Protein AF-A0A9D8TKC1-F1 (afdb_monomer_lite)

Foldseek 3Di:
DVLPLPADVVQDDPPPDDGQCLVSQLDCVRPSSVVVLLCVLLVVCVVCQVPQPDEDEQDPQALAALSSSVSSLVSQVVNCVVPVGAHAYEYDHFPVSLVVQCVDPSNVVNHQEYEAALWFQAPVRDIDTDHHPDRGGSVVSCVVVVGHAHDLQRLLVVLLVCCVVCVRHAYHYDYGPPQVSQVSNLLSPHDDHPFAPQADPVLVVQSNVWHWDDDDQWRKIDDLQWWIKTADDQDDQDQLLPGDFDKWWKWWAARHHRHTDDDTDIDTRPDGDDDNDNTIITTGD

Structure (mmCIF, N/CA/C/O backbone):
data_AF-A0A9D8TKC1-F1
#
_entry.id   AF-A0A9D8TKC1-F1
#
loop_
_atom_site.group_PDB
_atom_site.id
_atom_site.type_symbol
_atom_site.label_atom_id
_atom_site.label_alt_id
_atom_site.label_comp_id
_atom_site.label_asym_id
_atom_site.label_entity_id
_atom_site.label_seq_id
_atom_site.pdbx_PDB_ins_code
_atom_site.Cartn_x
_atom_site.Cartn_y
_atom_site.Cartn_z
_atom_site.occupancy
_atom_site.B_iso_or_equiv
_atom_site.auth_seq_id
_atom_site.auth_comp_id
_atom_site.auth_asym_id
_atom_site.auth_atom_id
_atom_site.pdbx_PDB_model_num
ATOM 1 N N . ASN A 1 1 ? 32.780 -6.829 -23.995 1.00 64.44 1 ASN A N 1
ATOM 2 C CA . ASN A 1 1 ? 31.392 -7.330 -23.896 1.00 64.44 1 ASN A CA 1
ATOM 3 C C . ASN A 1 1 ? 31.189 -8.663 -24.631 1.00 64.44 1 ASN A C 1
ATOM 5 O O . ASN A 1 1 ? 31.300 -8.664 -25.847 1.00 64.44 1 ASN A O 1
ATOM 9 N N . VAL A 1 2 ? 30.899 -9.785 -23.952 1.00 75.31 2 VAL A N 1
ATOM 10 C CA . VAL A 1 2 ? 30.570 -11.074 -24.629 1.00 75.31 2 VAL A CA 1
ATOM 11 C C . VAL A 1 2 ? 29.102 -11.187 -25.056 1.00 75.31 2 VAL A C 1
ATOM 13 O O . VAL A 1 2 ? 28.764 -12.051 -25.853 1.00 75.31 2 VAL A O 1
ATOM 16 N N . ASN A 1 3 ? 28.246 -10.301 -24.546 1.00 80.31 3 ASN A N 1
ATOM 17 C CA . ASN A 1 3 ? 26.803 -10.299 -24.792 1.00 80.31 3 ASN A CA 1
ATOM 18 C C . ASN A 1 3 ? 26.385 -9.194 -25.781 1.00 80.31 3 ASN A C 1
ATOM 20 O O . ASN A 1 3 ? 25.198 -8.905 -25.902 1.00 80.31 3 ASN A O 1
ATOM 24 N N . GLU A 1 4 ? 27.356 -8.530 -26.426 1.00 84.19 4 GLU A N 1
ATOM 25 C CA . GLU A 1 4 ? 27.146 -7.452 -27.407 1.00 84.19 4 GLU A CA 1
ATOM 26 C C . GLU A 1 4 ? 26.140 -6.379 -26.949 1.00 84.19 4 GLU A C 1
ATOM 28 O O . GLU A 1 4 ? 25.363 -5.839 -27.733 1.00 84.19 4 GLU A O 1
ATOM 33 N N . THR A 1 5 ? 26.137 -6.040 -25.655 1.00 87.56 5 THR A N 1
ATOM 34 C CA . THR A 1 5 ? 25.074 -5.195 -25.083 1.00 87.56 5 THR A CA 1
ATOM 35 C C . THR A 1 5 ? 25.165 -3.721 -25.469 1.00 87.56 5 THR A C 1
ATOM 37 O O . THR A 1 5 ? 24.340 -2.936 -25.008 1.00 87.56 5 THR A O 1
ATOM 40 N N . GLY A 1 6 ? 26.191 -3.311 -26.220 1.00 87.00 6 GLY A N 1
ATOM 41 C CA . GLY A 1 6 ? 26.415 -1.917 -26.612 1.00 87.00 6 GLY A CA 1
ATOM 42 C C . GLY A 1 6 ? 26.690 -0.963 -25.444 1.00 87.00 6 GLY A C 1
ATOM 43 O O . GLY A 1 6 ? 26.640 0.250 -25.632 1.00 87.00 6 GLY A O 1
ATOM 44 N N . PHE A 1 7 ? 26.958 -1.480 -24.238 1.00 88.31 7 PHE A N 1
ATOM 45 C CA . PHE A 1 7 ? 27.368 -0.636 -23.120 1.00 88.31 7 PHE A CA 1
ATOM 46 C C . PHE A 1 7 ? 28.776 -0.086 -23.377 1.00 88.31 7 PHE A C 1
ATOM 48 O O . PHE A 1 7 ? 29.645 -0.845 -23.813 1.00 88.31 7 PHE A O 1
ATOM 55 N N . PRO A 1 8 ? 29.024 1.206 -23.107 1.00 84.12 8 PRO A N 1
ATOM 56 C CA . PRO A 1 8 ? 30.347 1.788 -23.276 1.00 84.12 8 PRO A CA 1
ATOM 57 C C . PRO A 1 8 ? 31.392 1.088 -22.394 1.00 84.12 8 PRO A C 1
ATOM 59 O O . PRO A 1 8 ? 31.220 0.950 -21.181 1.00 84.12 8 PRO A O 1
ATOM 62 N N . GLU A 1 9 ? 32.488 0.666 -23.027 1.00 82.50 9 GLU A N 1
ATOM 63 C CA . GLU A 1 9 ? 33.648 0.024 -22.404 1.00 82.50 9 GLU A CA 1
ATOM 64 C C . GLU A 1 9 ? 34.919 0.806 -22.812 1.00 82.50 9 GLU A C 1
ATOM 66 O O . GLU A 1 9 ? 35.275 0.802 -23.992 1.00 82.50 9 GLU A O 1
ATOM 71 N N . PRO A 1 10 ? 35.612 1.496 -21.881 1.00 81.19 10 PRO A N 1
ATOM 72 C CA . PRO A 1 10 ? 35.348 1.551 -20.444 1.00 81.19 10 PRO A CA 1
ATOM 73 C C . PRO A 1 10 ? 34.097 2.372 -20.112 1.00 81.19 10 PRO A C 1
ATOM 75 O O . PRO A 1 10 ? 33.707 3.276 -20.850 1.00 81.19 10 PRO A O 1
ATOM 78 N N . THR A 1 11 ? 33.497 2.079 -18.961 1.00 78.38 11 THR A N 1
ATOM 79 C CA . THR A 1 11 ? 32.342 2.817 -18.453 1.00 78.38 11 THR A CA 1
ATOM 80 C C . THR A 1 11 ? 32.648 4.323 -18.399 1.00 78.38 11 THR A C 1
ATOM 82 O O . THR A 1 11 ? 33.664 4.707 -17.808 1.00 78.38 11 THR A O 1
ATOM 85 N N . PRO A 1 12 ? 31.801 5.194 -18.983 1.00 71.56 12 PRO A N 1
ATOM 86 C CA . PRO A 1 12 ? 32.080 6.614 -19.106 1.00 71.56 12 PRO A CA 1
ATOM 87 C C . PRO A 1 12 ? 32.096 7.237 -17.715 1.00 71.56 12 PRO A C 1
ATOM 89 O O . PRO A 1 12 ? 31.090 7.267 -17.002 1.00 71.56 12 PRO A O 1
ATOM 92 N N . TYR A 1 13 ? 33.273 7.710 -17.318 1.00 70.81 13 TYR A N 1
ATOM 93 C CA . TYR A 1 13 ? 33.498 8.287 -16.004 1.00 70.81 13 TYR A CA 1
ATOM 94 C C . TYR A 1 13 ? 33.388 9.807 -16.093 1.00 70.81 13 TYR A C 1
ATOM 96 O O . TYR A 1 13 ? 34.293 10.488 -16.578 1.00 70.81 13 TYR A O 1
ATOM 104 N N . ALA A 1 14 ? 32.270 10.362 -15.628 1.00 66.12 14 ALA A N 1
ATOM 105 C CA . ALA A 1 14 ? 32.088 11.806 -15.593 1.00 66.12 14 ALA A CA 1
ATOM 106 C C . ALA A 1 14 ? 32.858 12.402 -14.401 1.00 66.12 14 ALA A C 1
ATOM 108 O O . ALA A 1 14 ? 32.380 12.386 -13.262 1.00 66.12 14 ALA A O 1
ATOM 109 N N . GLY A 1 15 ? 34.067 12.911 -14.670 1.00 54.34 15 GLY A N 1
ATOM 110 C CA . GLY A 1 15 ? 34.735 13.946 -13.868 1.00 54.34 15 GLY A CA 1
ATOM 111 C C . GLY A 1 15 ? 34.832 13.697 -12.358 1.00 54.34 15 GLY A C 1
ATOM 112 O O . GLY A 1 15 ? 34.722 14.646 -11.590 1.00 54.34 15 GLY A O 1
ATOM 113 N N . ASN A 1 16 ? 35.058 12.443 -11.950 1.00 53.88 16 ASN A N 1
ATOM 114 C CA . ASN A 1 16 ? 35.405 11.959 -10.606 1.00 53.88 16 ASN A CA 1
ATOM 115 C C . ASN A 1 16 ? 34.392 11.250 -9.690 1.00 53.88 16 ASN A C 1
ATOM 117 O O . ASN A 1 16 ? 34.890 10.743 -8.689 1.00 53.88 16 ASN A O 1
ATOM 121 N N . LYS A 1 17 ? 33.076 11.091 -9.941 1.00 58.31 17 LYS A N 1
ATOM 122 C CA . LYS A 1 17 ? 32.223 10.309 -8.985 1.00 58.31 17 LYS A CA 1
ATOM 123 C C . LYS A 1 17 ? 30.982 9.582 -9.526 1.00 58.31 17 LYS A C 1
ATOM 125 O O . LYS A 1 17 ? 30.286 8.959 -8.723 1.00 58.31 17 LYS A O 1
ATOM 130 N N . ARG A 1 18 ? 30.628 9.685 -10.812 1.00 68.00 18 ARG A N 1
ATOM 131 C CA . ARG A 1 18 ? 29.349 9.137 -11.308 1.00 68.00 18 ARG A CA 1
ATOM 132 C C . ARG A 1 18 ? 29.499 8.389 -12.624 1.00 68.00 18 ARG A C 1
ATOM 134 O O . ARG A 1 18 ? 30.238 8.809 -13.511 1.00 68.00 18 ARG A O 1
ATOM 141 N N . VAL A 1 19 ? 28.752 7.295 -12.698 1.00 73.62 19 VAL A N 1
ATOM 142 C CA . VAL A 1 19 ? 28.551 6.445 -13.866 1.00 73.62 19 VAL A CA 1
ATOM 143 C C . VAL A 1 19 ? 27.099 6.644 -14.290 1.00 73.62 19 VAL A C 1
ATOM 145 O O . VAL A 1 19 ? 26.194 6.357 -13.509 1.00 73.62 19 VAL A O 1
ATOM 148 N N . PHE A 1 20 ? 26.879 7.172 -15.492 1.00 76.62 20 PHE A N 1
ATOM 149 C CA . PHE A 1 20 ? 25.542 7.409 -16.036 1.00 76.62 20 PHE A CA 1
ATOM 150 C C . PHE A 1 20 ? 25.227 6.319 -17.053 1.00 76.62 20 PHE A C 1
ATOM 152 O O . PHE A 1 20 ? 25.620 6.403 -18.209 1.00 76.62 20 PHE A O 1
ATOM 159 N N . MET A 1 21 ? 24.579 5.258 -16.578 1.00 86.31 21 MET A N 1
ATOM 160 C CA . MET A 1 21 ? 24.213 4.097 -17.399 1.00 86.31 21 MET A CA 1
ATOM 161 C C . MET A 1 21 ? 22.707 3.847 -17.401 1.00 86.31 21 MET A C 1
ATOM 163 O O . MET A 1 21 ? 22.266 2.893 -18.032 1.00 86.31 21 MET A O 1
ATOM 167 N N . ALA A 1 22 ? 21.924 4.678 -16.702 1.00 87.88 22 ALA A N 1
ATOM 168 C CA . ALA A 1 22 ? 20.493 4.458 -16.541 1.00 87.88 22 ALA A CA 1
ATOM 169 C C . ALA A 1 22 ? 19.769 4.570 -17.889 1.00 87.88 22 ALA A C 1
ATOM 171 O O . ALA A 1 22 ? 19.008 3.678 -18.229 1.00 87.88 22 ALA A O 1
ATOM 172 N N . GLU A 1 23 ? 20.100 5.571 -18.711 1.00 86.38 23 GLU A N 1
ATOM 173 C CA . GLU A 1 23 ? 19.551 5.711 -20.071 1.00 86.38 23 GLU A CA 1
ATOM 174 C C . GLU A 1 23 ? 19.793 4.462 -20.932 1.00 86.38 23 GLU A C 1
ATOM 176 O O . GLU A 1 23 ? 18.861 3.929 -21.525 1.00 86.38 23 GLU A O 1
ATOM 181 N N . HIS A 1 24 ? 21.021 3.931 -20.942 1.00 89.31 24 HIS A N 1
ATOM 182 C CA . HIS A 1 24 ? 21.325 2.694 -21.665 1.00 89.31 24 HIS A CA 1
ATOM 183 C C . HIS A 1 24 ? 20.643 1.467 -21.049 1.00 89.31 24 HIS A C 1
ATOM 185 O O . HIS A 1 24 ? 20.268 0.549 -21.771 1.00 89.31 24 HIS A O 1
ATOM 191 N N . PHE A 1 25 ? 20.518 1.413 -19.723 1.00 90.44 25 PHE A N 1
ATOM 192 C CA . PHE A 1 25 ? 19.886 0.296 -19.027 1.00 90.44 25 PHE A CA 1
ATOM 193 C C . PHE A 1 25 ? 18.375 0.265 -19.271 1.00 90.44 25 PHE A C 1
ATOM 195 O O . PHE A 1 25 ? 17.834 -0.806 -19.519 1.00 90.44 25 PHE A O 1
ATOM 202 N N . TYR A 1 26 ? 17.705 1.417 -19.256 1.00 92.19 26 TYR A N 1
ATOM 203 C CA . TYR A 1 26 ? 16.265 1.528 -19.494 1.00 92.19 26 TYR A CA 1
ATOM 204 C C . TYR A 1 26 ? 15.881 1.469 -20.977 1.00 92.19 26 TYR A C 1
ATOM 206 O O . TYR A 1 26 ? 14.694 1.446 -21.292 1.00 92.19 26 TYR A O 1
ATOM 214 N N . ASP A 1 27 ? 16.848 1.470 -21.893 1.00 92.88 27 ASP A N 1
ATOM 215 C CA . ASP A 1 27 ? 16.598 1.323 -23.324 1.00 92.88 27 ASP A CA 1
ATOM 216 C C . ASP A 1 27 ? 16.183 -0.118 -23.667 1.00 92.88 27 ASP A C 1
ATOM 218 O O . ASP A 1 27 ? 16.997 -1.050 -23.658 1.00 92.88 27 ASP A O 1
ATOM 222 N N . VAL A 1 28 ? 14.898 -0.263 -23.993 1.00 95.38 28 VAL A N 1
ATOM 223 C CA . VAL A 1 28 ? 14.236 -1.511 -24.403 1.00 95.38 28 VAL A CA 1
ATOM 224 C C . VAL A 1 28 ? 14.060 -1.632 -25.921 1.00 95.38 28 VAL A C 1
ATOM 226 O O . VAL A 1 28 ? 13.432 -2.592 -26.377 1.00 95.38 28 VAL A O 1
ATOM 229 N N . ASP A 1 29 ? 14.610 -0.696 -26.696 1.00 95.62 29 ASP A N 1
ATOM 230 C CA . ASP A 1 29 ? 14.631 -0.729 -28.162 1.00 95.62 29 ASP A CA 1
ATOM 231 C C . ASP A 1 29 ? 15.913 -1.394 -28.684 1.00 95.62 29 ASP A C 1
ATOM 233 O O . ASP A 1 29 ? 15.924 -1.980 -29.769 1.00 95.62 29 ASP A O 1
ATOM 237 N N . HIS A 1 30 ? 16.996 -1.378 -27.898 1.00 94.69 30 HIS A N 1
ATOM 238 C CA . HIS A 1 30 ? 18.217 -2.101 -28.250 1.00 94.69 30 HIS A CA 1
ATOM 239 C C . HIS A 1 30 ? 18.006 -3.625 -28.177 1.00 94.69 30 HIS A C 1
ATOM 241 O O . HIS A 1 30 ? 17.804 -4.163 -27.082 1.00 94.69 30 HIS A O 1
ATOM 247 N N . PRO A 1 31 ? 18.151 -4.369 -29.291 1.00 93.12 31 PRO A N 1
ATOM 248 C CA . PRO A 1 31 ? 17.663 -5.746 -29.391 1.00 93.12 31 PRO A CA 1
ATOM 249 C C . PRO A 1 31 ? 18.306 -6.699 -28.376 1.00 93.12 31 PRO A C 1
ATOM 251 O O . PRO A 1 31 ? 17.603 -7.456 -27.710 1.00 93.12 31 PRO A O 1
ATOM 254 N N . GLN A 1 32 ? 19.625 -6.616 -28.177 1.00 94.00 32 GLN A N 1
ATOM 255 C CA . GLN A 1 32 ? 20.328 -7.457 -27.202 1.00 94.00 32 GLN A CA 1
ATOM 256 C C . GLN A 1 32 ? 19.925 -7.136 -25.753 1.00 94.00 32 GLN A C 1
ATOM 258 O O . GLN A 1 32 ? 19.763 -8.049 -24.947 1.00 94.00 32 GLN A O 1
ATOM 263 N N . ARG A 1 33 ? 19.744 -5.854 -25.396 1.00 93.94 33 ARG A N 1
ATOM 264 C CA . ARG A 1 33 ? 19.369 -5.457 -24.027 1.00 93.94 33 ARG A CA 1
ATOM 265 C C . ARG A 1 33 ? 17.922 -5.819 -23.730 1.00 93.94 33 ARG A C 1
ATOM 267 O O . ARG A 1 33 ? 17.647 -6.371 -22.670 1.00 93.94 33 ARG A O 1
ATOM 274 N N . ARG A 1 34 ? 17.027 -5.580 -24.690 1.00 95.94 34 ARG A N 1
ATOM 275 C CA . ARG A 1 34 ? 15.622 -5.984 -24.619 1.00 95.94 34 ARG A CA 1
ATOM 276 C C . ARG A 1 34 ? 15.485 -7.476 -24.325 1.00 95.94 34 ARG A C 1
ATOM 278 O O . ARG A 1 34 ? 14.760 -7.846 -23.406 1.00 95.94 34 ARG A O 1
ATOM 285 N N . GLU A 1 35 ? 16.211 -8.319 -25.060 1.00 96.25 35 GLU A N 1
ATOM 286 C CA . GLU A 1 35 ? 16.155 -9.772 -24.876 1.00 96.25 35 GLU A CA 1
ATOM 287 C C . GLU A 1 35 ? 16.720 -10.205 -23.514 1.00 96.25 35 GLU A C 1
ATOM 289 O O . GLU A 1 35 ? 16.169 -11.092 -22.865 1.00 96.25 35 GLU A O 1
ATOM 294 N N . LEU A 1 36 ? 17.776 -9.548 -23.026 1.00 95.94 36 LEU A N 1
ATOM 295 C CA . LEU A 1 36 ? 18.306 -9.801 -21.683 1.00 95.94 36 LEU A CA 1
ATOM 296 C C . LEU A 1 36 ? 17.309 -9.417 -20.582 1.00 95.94 36 LEU A C 1
ATOM 298 O O . LEU A 1 36 ? 17.109 -10.203 -19.657 1.00 95.94 36 LEU A O 1
ATOM 302 N N . HIS A 1 37 ? 16.662 -8.252 -20.688 1.00 96.25 37 HIS A N 1
ATOM 303 C CA . HIS A 1 37 ? 15.630 -7.833 -19.733 1.00 96.25 37 HIS A CA 1
ATOM 304 C C . HIS A 1 37 ? 14.446 -8.792 -19.743 1.00 96.25 37 HIS A C 1
ATOM 306 O O . HIS A 1 37 ? 14.052 -9.282 -18.689 1.00 96.25 37 HIS A O 1
ATOM 312 N N . ARG A 1 38 ? 13.935 -9.135 -20.931 1.00 98.00 38 ARG A N 1
ATOM 313 C CA . ARG A 1 38 ? 12.864 -10.123 -21.100 1.00 98.00 38 ARG A CA 1
ATOM 314 C C . ARG A 1 38 ? 13.206 -11.452 -20.430 1.00 98.00 38 ARG A C 1
ATOM 316 O O . ARG A 1 38 ? 12.405 -11.975 -19.658 1.00 98.00 38 ARG A O 1
ATOM 323 N N . ASN A 1 39 ? 14.396 -11.988 -20.699 1.00 97.69 39 ASN A N 1
ATOM 324 C CA . ASN A 1 39 ? 14.833 -13.256 -20.121 1.00 97.69 39 ASN A CA 1
ATOM 325 C C . ASN A 1 39 ? 14.989 -13.173 -18.603 1.00 97.69 39 ASN A C 1
ATOM 327 O O . ASN A 1 39 ? 14.630 -14.122 -17.912 1.00 97.69 39 ASN A O 1
ATOM 331 N N . TYR A 1 40 ? 15.472 -12.048 -18.071 1.00 97.06 40 TYR A N 1
ATOM 332 C CA . TYR A 1 40 ? 15.543 -11.831 -16.628 1.00 97.06 40 TYR A CA 1
ATOM 333 C C . TYR A 1 40 ? 14.150 -11.836 -15.984 1.00 97.06 40 TYR A C 1
ATOM 335 O O . TYR A 1 40 ? 13.914 -12.619 -15.064 1.00 97.06 40 TYR A O 1
ATOM 343 N N . ILE A 1 41 ? 13.217 -11.039 -16.517 1.00 97.75 41 ILE A N 1
ATOM 344 C CA . ILE A 1 41 ? 11.834 -10.939 -16.028 1.00 97.75 41 ILE A CA 1
ATOM 345 C C . ILE A 1 41 ? 11.175 -12.317 -16.022 1.00 97.75 41 ILE A C 1
ATOM 347 O O . ILE A 1 41 ? 10.716 -12.794 -14.986 1.00 97.75 41 ILE A O 1
ATOM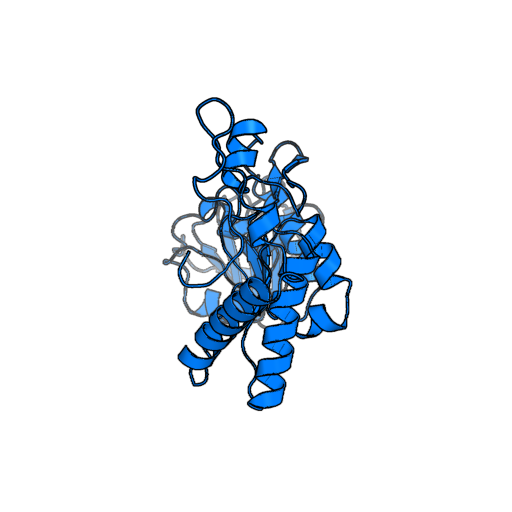 351 N N . ARG A 1 42 ? 11.188 -12.996 -17.171 1.00 98.31 42 ARG A N 1
ATOM 352 C CA . ARG A 1 42 ? 10.546 -14.304 -17.327 1.00 98.31 42 ARG A CA 1
ATOM 353 C C . ARG A 1 42 ? 11.204 -15.368 -16.463 1.00 98.31 42 ARG A C 1
ATOM 355 O O . ARG A 1 42 ? 10.499 -16.159 -15.854 1.00 98.31 42 ARG A O 1
ATOM 362 N N . LYS A 1 43 ? 12.531 -15.338 -16.303 1.00 98.25 43 LYS A N 1
ATOM 363 C CA . LYS A 1 43 ? 13.221 -16.258 -15.395 1.00 98.25 43 LYS A CA 1
ATOM 364 C C . LYS A 1 43 ? 12.805 -16.048 -13.937 1.00 98.25 43 LYS A C 1
ATOM 366 O O . LYS A 1 43 ? 12.692 -17.028 -13.200 1.00 98.25 43 LYS A O 1
ATOM 371 N N . CYS A 1 44 ? 12.579 -14.804 -13.510 1.00 97.06 44 CYS A N 1
ATOM 372 C CA . CYS A 1 44 ? 12.031 -14.514 -12.185 1.00 97.06 44 CYS A CA 1
ATOM 373 C C . CYS A 1 44 ? 10.627 -15.109 -12.014 1.00 97.06 44 CYS A C 1
ATOM 375 O O . CYS A 1 44 ? 10.373 -15.707 -10.973 1.00 97.06 44 CYS A O 1
ATOM 377 N N . LEU A 1 45 ? 9.756 -14.999 -13.021 1.00 97.75 45 LEU A N 1
ATOM 378 C CA . LEU A 1 45 ? 8.410 -15.586 -13.000 1.00 97.75 45 LEU A CA 1
ATOM 379 C C . LEU A 1 45 ? 8.462 -17.123 -12.993 1.00 97.75 45 LEU A C 1
ATOM 381 O O . LEU A 1 45 ? 7.885 -17.754 -12.112 1.00 97.75 45 LEU A O 1
ATOM 385 N N . ASP A 1 46 ? 9.242 -17.732 -13.891 1.00 98.12 46 ASP A N 1
ATOM 386 C CA . ASP A 1 46 ? 9.398 -19.189 -14.006 1.00 98.12 46 ASP A CA 1
ATOM 387 C C . ASP A 1 46 ? 9.844 -19.837 -12.690 1.00 98.12 46 ASP A C 1
ATOM 389 O O . ASP A 1 46 ? 9.367 -20.908 -12.317 1.00 98.12 46 ASP A O 1
ATOM 393 N N . ASN A 1 47 ? 10.765 -19.192 -11.966 1.00 97.50 47 ASN A N 1
ATOM 394 C CA . ASN A 1 47 ? 11.291 -19.719 -10.706 1.00 97.50 47 ASN A CA 1
ATOM 395 C C . ASN A 1 47 ? 10.231 -19.803 -9.592 1.00 97.50 47 ASN A C 1
ATOM 397 O O . ASN A 1 47 ? 10.441 -20.535 -8.625 1.00 97.50 47 ASN A O 1
ATOM 401 N N . PHE A 1 48 ? 9.128 -19.059 -9.716 1.00 97.00 48 PHE A N 1
ATOM 402 C CA . PHE A 1 48 ? 8.050 -18.989 -8.729 1.00 97.00 48 PHE A CA 1
ATOM 403 C C . PHE A 1 48 ? 6.676 -19.322 -9.320 1.00 97.00 48 PHE A C 1
ATOM 405 O O . PHE A 1 48 ? 5.662 -19.100 -8.664 1.00 97.00 48 PHE A O 1
ATOM 412 N N . ALA A 1 49 ? 6.630 -19.916 -10.516 1.00 95.31 49 ALA A N 1
ATOM 413 C CA . ALA A 1 49 ? 5.386 -20.216 -11.220 1.00 95.31 49 ALA A CA 1
ATOM 414 C C . ALA A 1 49 ? 4.426 -21.108 -10.408 1.00 95.31 49 ALA A C 1
ATOM 416 O O . ALA A 1 49 ? 3.214 -21.025 -10.567 1.00 95.31 49 ALA A O 1
ATOM 417 N N . ASP A 1 50 ? 4.945 -21.950 -9.511 1.00 94.31 50 ASP A N 1
ATOM 418 C CA . ASP A 1 50 ? 4.153 -22.819 -8.636 1.00 94.31 50 ASP A CA 1
ATOM 419 C C . ASP A 1 50 ? 3.938 -22.240 -7.220 1.00 94.31 50 ASP A C 1
ATOM 421 O O . ASP A 1 50 ? 3.469 -22.950 -6.325 1.00 94.31 50 ASP A O 1
ATOM 425 N N . LYS A 1 51 ? 4.293 -20.967 -6.983 1.00 94.19 51 LYS A N 1
ATOM 426 C CA . LYS A 1 51 ? 4.258 -20.307 -5.667 1.00 94.19 51 LYS A CA 1
ATOM 427 C C . LYS A 1 51 ? 3.273 -19.133 -5.637 1.00 94.19 51 LYS A C 1
ATOM 429 O O . LYS A 1 51 ? 3.655 -17.980 -5.796 1.00 94.19 51 LYS A O 1
ATOM 434 N N . GLY A 1 52 ? 2.017 -19.405 -5.278 1.00 89.25 52 GLY A N 1
ATOM 435 C CA . GLY A 1 52 ? 0.966 -18.375 -5.162 1.00 89.25 52 GLY A CA 1
ATOM 436 C C . GLY A 1 52 ? 1.131 -17.356 -4.019 1.00 89.25 52 GLY A C 1
ATOM 437 O O . GLY A 1 52 ? 0.282 -16.492 -3.847 1.00 89.25 52 GLY A O 1
ATOM 438 N N . SER A 1 53 ? 2.190 -17.457 -3.208 1.00 92.00 53 SER A N 1
ATOM 439 C CA . SER A 1 53 ? 2.481 -16.537 -2.098 1.00 92.00 53 SER A CA 1
ATOM 440 C C . SER A 1 53 ? 3.618 -15.554 -2.406 1.00 92.00 53 SER A C 1
ATOM 442 O O . SER A 1 53 ? 4.174 -14.960 -1.482 1.00 92.00 53 SER A O 1
ATOM 444 N N . VAL A 1 54 ? 4.030 -15.441 -3.671 1.00 96.56 54 VAL A N 1
ATOM 445 C CA . VAL A 1 54 ? 5.108 -14.546 -4.111 1.00 96.56 54 VAL A CA 1
ATOM 446 C C . VAL A 1 54 ? 4.503 -13.310 -4.760 1.00 96.56 54 VAL A C 1
ATOM 448 O O . VAL A 1 54 ? 3.684 -13.428 -5.664 1.00 96.56 54 VAL A O 1
ATOM 451 N N . ILE A 1 55 ? 4.928 -12.132 -4.297 1.00 96.81 55 ILE A N 1
ATOM 452 C CA . ILE A 1 55 ? 4.568 -10.839 -4.884 1.00 96.81 55 ILE A CA 1
ATOM 453 C C . ILE A 1 55 ? 5.779 -10.321 -5.658 1.00 96.81 55 ILE A C 1
ATOM 455 O O . ILE A 1 55 ? 6.854 -10.116 -5.088 1.00 96.81 55 ILE A O 1
ATOM 459 N N . HIS A 1 56 ? 5.606 -10.119 -6.957 1.00 97.19 56 HIS A N 1
ATOM 460 C CA . HIS A 1 56 ? 6.631 -9.643 -7.870 1.00 97.19 56 HIS A CA 1
ATOM 461 C C . HIS A 1 56 ? 6.632 -8.118 -7.925 1.00 97.19 56 HIS A C 1
ATOM 463 O O . HIS A 1 56 ? 5.677 -7.488 -8.372 1.00 97.19 56 HIS A O 1
ATOM 469 N N . PHE A 1 57 ? 7.743 -7.524 -7.505 1.00 95.88 57 PHE A N 1
ATOM 470 C CA . PHE A 1 57 ? 8.030 -6.112 -7.725 1.00 95.88 57 PHE A CA 1
ATOM 471 C C . PHE A 1 57 ? 8.811 -5.951 -9.033 1.00 95.88 57 PHE A C 1
ATOM 473 O O . PHE A 1 57 ? 9.585 -6.829 -9.416 1.00 95.88 57 PHE A O 1
ATOM 480 N N . ILE A 1 58 ? 8.626 -4.816 -9.707 1.00 90.12 58 ILE A N 1
ATOM 481 C CA . ILE A 1 58 ? 9.249 -4.532 -11.010 1.00 90.12 58 ILE A CA 1
ATOM 482 C C . ILE A 1 58 ? 10.768 -4.340 -10.882 1.00 90.12 58 ILE A C 1
ATOM 484 O O . ILE A 1 58 ? 11.539 -4.919 -11.636 1.00 90.12 58 ILE A O 1
ATOM 488 N N . SER A 1 59 ? 11.221 -3.518 -9.933 1.00 88.94 59 SER A N 1
ATOM 489 C CA . SER A 1 59 ? 12.644 -3.278 -9.645 1.00 88.94 59 SER A CA 1
ATOM 490 C C . SER A 1 59 ? 12.791 -2.521 -8.313 1.00 88.94 59 SER A C 1
ATOM 492 O O . SER A 1 59 ? 11.791 -2.135 -7.703 1.00 88.94 59 SER A O 1
ATOM 494 N N . GLU A 1 60 ? 14.022 -2.289 -7.850 1.00 91.19 60 GLU A N 1
ATOM 495 C CA . GLU A 1 60 ? 14.313 -1.620 -6.576 1.00 91.19 60 GLU A CA 1
ATOM 496 C C . GLU A 1 60 ? 15.346 -0.484 -6.710 1.00 91.19 60 GLU A C 1
ATOM 498 O O . GLU A 1 60 ? 16.282 -0.571 -7.502 1.00 91.19 60 GLU A O 1
ATOM 503 N N . GLU A 1 61 ? 15.185 0.580 -5.908 1.00 90.00 61 GLU A N 1
ATOM 504 C CA . GLU A 1 61 ? 16.132 1.703 -5.787 1.00 90.00 61 GLU A CA 1
ATOM 505 C C . GLU A 1 61 ? 16.442 2.387 -7.132 1.00 90.00 61 GLU A C 1
ATOM 507 O O . GLU A 1 61 ? 17.585 2.720 -7.453 1.00 90.00 61 GLU A O 1
ATOM 512 N N . PHE A 1 62 ? 15.397 2.649 -7.916 1.00 92.25 62 PHE A N 1
ATOM 513 C CA . PHE A 1 62 ? 15.501 3.220 -9.256 1.00 92.25 62 PHE A CA 1
ATOM 514 C C . PHE A 1 62 ? 14.435 4.301 -9.486 1.00 92.25 62 PHE A C 1
ATOM 516 O O . PHE A 1 62 ? 13.349 4.243 -8.918 1.00 92.25 62 PHE A O 1
ATOM 523 N N . THR A 1 63 ? 14.741 5.288 -10.327 1.00 94.19 63 THR A N 1
ATOM 524 C CA . THR A 1 63 ? 13.761 6.246 -10.872 1.00 94.19 63 THR A CA 1
ATOM 525 C C . THR A 1 63 ? 13.485 5.892 -12.328 1.00 94.19 63 THR A C 1
ATOM 527 O O . THR A 1 63 ? 13.760 6.659 -13.245 1.00 94.19 63 THR A O 1
ATOM 530 N N . GLY A 1 64 ? 13.042 4.657 -12.569 1.00 92.00 64 GLY A N 1
ATOM 531 C CA . GLY A 1 64 ? 12.854 4.163 -13.931 1.00 92.00 64 GLY A CA 1
ATOM 532 C C . GLY A 1 64 ? 11.759 4.921 -14.679 1.00 92.00 64 GLY A C 1
ATOM 533 O O . GLY A 1 64 ? 10.765 5.309 -14.070 1.00 92.00 64 GLY A O 1
ATOM 534 N N . PRO A 1 65 ? 11.930 5.147 -15.988 1.00 96.19 65 PRO A N 1
ATOM 535 C CA . PRO A 1 65 ? 10.938 5.820 -16.811 1.00 96.19 65 PRO A CA 1
ATOM 536 C C . PRO A 1 65 ? 9.723 4.926 -17.061 1.00 96.19 65 PRO A C 1
ATOM 538 O O . PRO A 1 65 ? 9.816 3.695 -17.023 1.00 96.19 65 PRO A O 1
ATOM 541 N N . TYR A 1 66 ? 8.605 5.560 -17.418 1.00 97.88 66 TYR A N 1
ATOM 542 C CA . TYR A 1 66 ? 7.355 4.885 -17.764 1.00 97.88 66 TYR A CA 1
ATOM 543 C C . TYR A 1 66 ? 7.546 3.728 -18.750 1.00 97.88 66 TYR A C 1
ATOM 545 O O . TYR A 1 66 ? 7.070 2.627 -18.494 1.00 97.88 66 TYR A O 1
ATOM 553 N N . HIS A 1 67 ? 8.278 3.939 -19.851 1.00 97.62 67 HIS A N 1
ATOM 554 C CA . HIS A 1 67 ? 8.416 2.923 -20.901 1.00 97.62 67 HIS A CA 1
ATOM 555 C C . HIS A 1 67 ? 9.118 1.648 -20.416 1.00 97.62 67 HIS A C 1
ATOM 557 O O . HIS A 1 67 ? 8.822 0.563 -20.907 1.00 97.62 67 HIS A O 1
ATOM 563 N N . PHE A 1 68 ? 10.020 1.760 -19.439 1.00 97.25 68 PHE A N 1
ATOM 564 C CA . PHE A 1 68 ? 10.718 0.609 -18.873 1.00 97.25 68 PHE A CA 1
ATOM 565 C C . PHE A 1 68 ? 9.815 -0.178 -17.917 1.00 97.25 68 PHE A C 1
ATOM 567 O O . PHE A 1 68 ? 9.776 -1.406 -17.967 1.00 97.25 68 PHE A O 1
ATOM 574 N N . VAL A 1 69 ? 9.045 0.530 -17.084 1.00 98.00 69 VAL A N 1
ATOM 575 C CA . VAL A 1 69 ? 8.035 -0.074 -16.199 1.00 98.00 69 VAL A CA 1
ATOM 576 C C . VAL A 1 69 ? 6.941 -0.759 -17.025 1.00 98.00 69 VAL A C 1
ATOM 578 O O . VAL A 1 69 ? 6.608 -1.912 -16.766 1.00 98.00 69 VAL A O 1
ATOM 581 N N . ALA A 1 70 ? 6.452 -0.098 -18.075 1.00 98.38 70 ALA A N 1
ATOM 582 C CA . ALA A 1 70 ? 5.483 -0.649 -19.016 1.00 98.38 70 ALA A CA 1
ATOM 583 C C . ALA A 1 70 ? 6.013 -1.902 -19.733 1.00 98.38 70 ALA A C 1
ATOM 585 O O . ALA A 1 70 ? 5.301 -2.898 -19.815 1.00 98.38 70 ALA A O 1
ATOM 586 N N . PHE A 1 71 ? 7.277 -1.897 -20.177 1.00 98.31 71 PHE A N 1
ATOM 587 C CA . PHE A 1 71 ? 7.913 -3.077 -20.769 1.00 98.31 71 PHE A CA 1
ATOM 588 C C . PHE A 1 71 ? 7.937 -4.272 -19.805 1.00 98.31 71 PHE A C 1
ATOM 590 O O . PHE A 1 71 ? 7.662 -5.398 -20.214 1.00 98.31 71 PHE A O 1
ATOM 597 N N . TRP A 1 72 ? 8.223 -4.036 -18.522 1.00 97.81 72 TRP A N 1
ATOM 598 C CA . TRP A 1 72 ? 8.194 -5.095 -17.515 1.00 97.81 72 TRP A CA 1
ATOM 599 C C . TRP A 1 72 ? 6.800 -5.712 -17.374 1.00 97.81 72 TRP A C 1
ATOM 601 O O . TRP A 1 72 ? 6.658 -6.935 -17.374 1.00 97.81 72 TRP A O 1
ATOM 611 N N . LEU A 1 73 ? 5.769 -4.867 -17.297 1.00 98.62 73 LEU A N 1
ATOM 612 C CA . LEU A 1 73 ? 4.376 -5.310 -17.224 1.00 98.62 73 LEU A CA 1
ATOM 613 C C . LEU A 1 73 ? 3.936 -6.030 -18.502 1.00 98.62 73 LEU A C 1
ATOM 615 O O . LEU A 1 73 ? 3.233 -7.030 -18.418 1.00 98.62 73 LEU A O 1
ATOM 619 N N . ASP A 1 74 ? 4.384 -5.584 -19.675 1.00 98.69 74 ASP A N 1
ATOM 620 C CA . ASP A 1 74 ? 4.114 -6.268 -20.940 1.00 98.69 74 ASP A CA 1
ATOM 621 C C . ASP A 1 74 ? 4.698 -7.686 -20.970 1.00 98.69 74 ASP A C 1
ATOM 623 O O . ASP A 1 74 ? 4.038 -8.607 -21.457 1.00 98.69 74 ASP A O 1
ATOM 627 N N . GLU A 1 75 ? 5.901 -7.890 -20.426 1.00 98.62 75 GLU A N 1
ATOM 628 C CA . GLU A 1 75 ? 6.488 -9.229 -20.316 1.00 98.62 75 GLU A CA 1
ATOM 629 C C . GLU A 1 75 ? 5.774 -10.105 -19.281 1.00 98.62 75 GLU A C 1
ATOM 631 O O . GLU A 1 75 ? 5.636 -11.304 -19.529 1.00 98.62 75 GLU A O 1
ATOM 636 N N . ILE A 1 76 ? 5.267 -9.530 -18.181 1.00 98.50 76 ILE A N 1
ATOM 637 C CA . ILE A 1 76 ? 4.391 -10.250 -17.242 1.00 98.50 76 ILE A CA 1
ATOM 638 C C . ILE A 1 76 ? 3.110 -10.687 -17.960 1.00 98.50 76 ILE A C 1
ATOM 640 O O . ILE A 1 76 ? 2.846 -11.882 -18.024 1.00 98.50 76 ILE A O 1
ATOM 644 N N . ILE A 1 77 ? 2.376 -9.765 -18.594 1.00 98.62 77 ILE A N 1
ATOM 645 C CA . ILE A 1 77 ? 1.129 -10.062 -19.328 1.00 98.62 77 ILE A CA 1
ATOM 646 C C . ILE A 1 77 ? 1.347 -11.169 -20.365 1.00 98.62 77 ILE A C 1
ATOM 648 O O . ILE A 1 77 ? 0.544 -12.098 -20.494 1.00 98.62 77 ILE A O 1
ATOM 652 N N . ALA A 1 78 ? 2.430 -11.069 -21.140 1.00 98.62 78 ALA A N 1
ATOM 653 C CA . ALA A 1 78 ? 2.762 -12.071 -22.142 1.00 98.62 78 ALA A CA 1
ATOM 654 C C . ALA A 1 78 ? 3.043 -13.434 -21.495 1.00 98.62 78 ALA A C 1
ATOM 656 O O . ALA A 1 78 ? 2.516 -14.448 -21.952 1.00 98.62 78 ALA A O 1
ATOM 657 N N . TRP A 1 79 ? 3.828 -13.458 -20.416 1.00 98.62 79 TRP A N 1
ATOM 658 C CA . TRP A 1 79 ? 4.141 -14.679 -19.685 1.00 98.62 79 TRP A CA 1
ATOM 659 C C . TRP A 1 79 ? 2.893 -15.323 -19.067 1.00 98.62 79 TRP A C 1
ATOM 661 O O . TRP A 1 79 ? 2.704 -16.529 -19.228 1.00 98.62 79 TRP A O 1
ATOM 671 N N . GLU A 1 80 ? 2.006 -14.549 -18.437 1.00 98.00 80 GLU A N 1
ATOM 672 C CA . GLU A 1 80 ? 0.773 -15.067 -17.828 1.00 98.00 80 GLU A CA 1
ATOM 673 C C . GLU A 1 80 ? -0.134 -15.721 -18.871 1.00 98.00 80 GLU A C 1
ATOM 675 O O . GLU A 1 80 ? -0.662 -16.816 -18.661 1.00 98.00 80 GLU A O 1
ATOM 680 N N . LYS A 1 81 ? -0.255 -15.090 -20.045 1.00 98.25 81 LYS A N 1
ATOM 681 C CA . LYS A 1 81 ? -1.015 -15.626 -21.177 1.00 98.25 81 LYS A CA 1
ATOM 682 C C . LYS A 1 81 ? -0.402 -16.909 -21.740 1.00 98.25 81 LYS A C 1
ATOM 684 O O . LYS A 1 81 ? -1.134 -17.840 -22.064 1.00 98.25 81 LYS A O 1
ATOM 689 N N . GLU A 1 82 ? 0.918 -16.949 -21.903 1.00 98.38 82 GLU A N 1
ATOM 690 C CA . GLU A 1 82 ? 1.636 -18.109 -22.445 1.00 98.38 82 GLU A CA 1
ATOM 691 C C . GLU A 1 82 ? 1.571 -19.322 -21.502 1.00 98.38 82 GLU A C 1
ATOM 693 O O . GLU A 1 82 ? 1.511 -20.458 -21.972 1.00 98.38 82 GLU A O 1
ATOM 698 N N . ASN A 1 83 ? 1.539 -19.084 -20.187 1.00 97.44 83 ASN A N 1
ATOM 699 C CA . ASN A 1 83 ? 1.572 -20.132 -19.164 1.00 97.44 83 ASN A CA 1
ATOM 700 C C . ASN A 1 83 ? 0.204 -20.427 -18.527 1.00 97.44 83 ASN A C 1
ATOM 702 O O . ASN A 1 83 ? 0.094 -21.375 -17.752 1.00 97.44 83 ASN A O 1
ATOM 706 N N . ASN A 1 84 ? -0.833 -19.645 -18.853 1.00 96.56 84 ASN A N 1
ATOM 707 C CA . ASN A 1 84 ? -2.154 -19.696 -18.217 1.00 96.56 84 ASN A CA 1
ATOM 708 C C . ASN A 1 84 ? -2.051 -19.663 -16.680 1.00 96.56 84 ASN A C 1
ATOM 710 O O . ASN A 1 84 ? -2.616 -20.506 -15.979 1.00 96.56 84 ASN A O 1
ATOM 714 N N . ASN A 1 85 ? -1.265 -18.714 -16.174 1.00 95.81 85 ASN A N 1
ATOM 715 C CA . ASN A 1 85 ? -0.942 -18.586 -14.760 1.00 95.81 85 ASN A CA 1
ATOM 716 C C . ASN A 1 85 ? -0.848 -17.109 -14.382 1.00 95.81 85 ASN A C 1
ATOM 718 O O . ASN A 1 85 ? -0.156 -16.371 -15.072 1.00 95.81 85 ASN A O 1
ATOM 722 N N . GLN A 1 86 ? -1.527 -16.700 -13.312 1.00 95.50 86 GLN A N 1
ATOM 723 C CA . GLN A 1 86 ? -1.504 -15.323 -12.817 1.00 95.50 86 GLN A CA 1
ATOM 724 C C . GLN A 1 86 ? -0.518 -15.195 -11.657 1.00 95.50 86 GLN A C 1
ATOM 726 O O . GLN A 1 86 ? -0.484 -16.052 -10.771 1.00 95.50 86 GLN A O 1
ATOM 731 N N . VAL A 1 87 ? 0.267 -14.123 -11.652 1.00 96.75 87 VAL A N 1
ATOM 732 C CA . VAL A 1 87 ? 1.192 -13.783 -10.564 1.00 96.75 87 VAL A CA 1
ATOM 733 C C . VAL A 1 87 ? 0.698 -12.557 -9.811 1.00 96.75 87 VAL A C 1
ATOM 735 O O . VAL A 1 87 ? -0.016 -11.735 -10.366 1.00 96.75 87 VAL A O 1
ATOM 738 N N . LEU A 1 88 ? 1.106 -12.412 -8.548 1.00 97.75 88 LEU A N 1
ATOM 739 C CA . LEU A 1 88 ? 0.826 -11.188 -7.801 1.00 97.75 88 LEU A CA 1
ATOM 740 C C . LEU A 1 88 ? 1.860 -10.121 -8.158 1.00 97.75 88 LEU A C 1
ATOM 742 O O . LEU A 1 88 ? 3.058 -10.367 -8.000 1.00 97.75 88 LEU A O 1
ATOM 746 N N . VAL A 1 89 ? 1.427 -8.935 -8.578 1.00 98.19 89 VAL A N 1
ATOM 747 C CA . VAL A 1 89 ? 2.316 -7.842 -8.998 1.00 98.19 89 VAL A CA 1
ATOM 748 C C . VAL A 1 89 ? 2.152 -6.614 -8.108 1.00 98.19 89 VAL A C 1
ATOM 750 O O . VAL A 1 89 ? 1.048 -6.111 -7.892 1.00 98.19 89 VAL A O 1
ATOM 753 N N . ALA A 1 90 ? 3.278 -6.091 -7.619 1.00 97.94 90 ALA A N 1
ATOM 754 C CA . ALA A 1 90 ? 3.338 -4.847 -6.865 1.00 97.94 90 ALA A CA 1
ATOM 755 C C . ALA A 1 90 ? 4.014 -3.727 -7.664 1.00 97.94 90 ALA A C 1
ATOM 757 O O . ALA A 1 90 ? 5.146 -3.860 -8.147 1.00 97.94 90 ALA A O 1
ATOM 758 N N . LEU A 1 91 ? 3.332 -2.587 -7.747 1.00 97.94 91 LEU A N 1
ATOM 759 C CA . LEU A 1 91 ? 3.840 -1.364 -8.350 1.00 97.94 91 LEU A CA 1
ATOM 760 C C . LEU A 1 91 ? 4.543 -0.510 -7.288 1.00 97.94 91 LEU A C 1
ATOM 762 O O . LEU A 1 91 ? 3.896 0.045 -6.405 1.00 97.94 91 LEU A O 1
ATOM 766 N N . SER A 1 92 ? 5.867 -0.397 -7.404 1.00 97.19 92 SER A N 1
ATOM 767 C CA . SER A 1 92 ? 6.716 0.477 -6.584 1.00 97.19 92 SER A CA 1
ATOM 768 C C . SER A 1 92 ? 7.615 1.305 -7.501 1.00 97.19 92 SER A C 1
ATOM 770 O O . SER A 1 92 ? 8.680 0.845 -7.929 1.00 97.19 92 SER A O 1
ATOM 772 N N . CYS A 1 93 ? 7.200 2.529 -7.811 1.00 97.62 93 CYS A N 1
ATOM 773 C CA . CYS A 1 93 ? 7.950 3.450 -8.664 1.00 97.62 93 CYS A CA 1
ATOM 774 C C . CYS A 1 93 ? 7.746 4.910 -8.230 1.00 97.62 93 CYS A C 1
ATOM 776 O O . CYS A 1 93 ? 7.133 5.194 -7.200 1.00 97.62 93 CYS A O 1
ATOM 778 N N . THR A 1 94 ? 8.325 5.851 -8.977 1.00 98.06 94 THR A N 1
ATOM 779 C CA . THR A 1 94 ? 8.103 7.286 -8.759 1.00 98.06 94 THR A CA 1
ATOM 780 C C . THR A 1 94 ? 6.630 7.635 -8.955 1.00 98.06 94 THR A C 1
ATOM 782 O O . THR A 1 94 ? 5.918 6.925 -9.668 1.00 98.06 94 THR A O 1
ATOM 785 N N . LYS A 1 95 ? 6.155 8.706 -8.302 1.00 98.19 95 LYS A N 1
ATOM 786 C CA . LYS A 1 95 ? 4.720 9.032 -8.277 1.00 98.19 95 LYS A CA 1
ATOM 787 C C . LYS A 1 95 ? 4.145 9.236 -9.679 1.00 98.19 95 LYS A C 1
ATOM 789 O O . LYS A 1 95 ? 3.105 8.679 -9.993 1.00 98.19 95 LYS A O 1
ATOM 794 N N . ASP A 1 96 ? 4.844 9.993 -10.517 1.00 98.69 96 ASP A N 1
ATOM 795 C CA . ASP A 1 96 ? 4.455 10.282 -11.899 1.00 98.69 96 ASP A CA 1
ATOM 796 C C . ASP A 1 96 ? 4.270 9.006 -12.736 1.00 98.69 96 ASP A C 1
ATOM 798 O O . ASP A 1 96 ? 3.283 8.867 -13.461 1.00 98.69 96 ASP A O 1
ATOM 802 N N . VAL A 1 97 ? 5.185 8.044 -12.598 1.00 98.56 97 VAL A N 1
ATOM 803 C CA . VAL A 1 97 ? 5.103 6.751 -13.287 1.00 98.56 97 VAL A CA 1
ATOM 804 C C . VAL A 1 97 ? 4.027 5.866 -12.664 1.00 98.56 97 VAL A C 1
ATOM 806 O O . VAL A 1 97 ? 3.302 5.204 -13.400 1.00 98.56 97 VAL A O 1
ATOM 809 N N . GLN A 1 98 ? 3.888 5.875 -11.336 1.00 98.50 98 GLN A N 1
ATOM 810 C CA . GLN A 1 98 ? 2.879 5.097 -10.618 1.00 98.50 98 GLN A CA 1
ATOM 811 C C . GLN A 1 98 ? 1.473 5.500 -11.061 1.00 98.50 98 GLN A C 1
ATOM 813 O O . GLN A 1 98 ? 0.700 4.644 -11.486 1.00 98.50 98 GLN A O 1
ATOM 818 N N . ASP A 1 99 ? 1.184 6.800 -11.032 1.00 98.69 99 ASP A N 1
ATOM 819 C CA . ASP A 1 99 ? -0.095 7.360 -11.460 1.00 98.69 99 ASP A CA 1
ATOM 820 C C . ASP A 1 99 ? -0.352 7.038 -12.940 1.00 98.69 99 ASP A C 1
ATOM 822 O O . ASP A 1 99 ? -1.395 6.495 -13.283 1.00 98.69 99 ASP A O 1
ATOM 826 N N . SER A 1 100 ? 0.640 7.250 -13.815 1.00 98.75 100 SER A N 1
ATOM 827 C CA . SER A 1 100 ? 0.498 6.979 -15.257 1.00 98.75 100 SER A CA 1
ATOM 828 C C . SER A 1 100 ? 0.244 5.501 -15.587 1.00 98.75 100 SER A C 1
ATOM 830 O O . SER A 1 100 ? -0.399 5.183 -16.590 1.00 98.75 100 SER A O 1
ATOM 832 N N . ILE A 1 101 ? 0.792 4.577 -14.793 1.00 98.69 101 ILE A N 1
ATOM 833 C CA . ILE A 1 101 ? 0.562 3.135 -14.948 1.00 98.69 101 ILE A CA 1
ATOM 834 C C . ILE A 1 101 ? -0.841 2.765 -14.462 1.00 98.69 101 ILE A C 1
ATOM 836 O O . ILE A 1 101 ? -1.528 2.008 -15.145 1.00 98.69 101 ILE A O 1
ATOM 840 N N . LEU A 1 102 ? -1.274 3.314 -13.326 1.00 98.62 102 LEU A N 1
ATOM 841 C CA . LEU A 1 102 ? -2.601 3.061 -12.762 1.00 98.62 102 LEU A CA 1
ATOM 842 C C . LEU A 1 102 ? -3.732 3.700 -13.587 1.00 98.62 102 LEU A C 1
ATOM 844 O O . LEU A 1 102 ? -4.820 3.133 -13.662 1.00 98.62 102 LEU A O 1
ATOM 848 N N . ASP A 1 103 ? -3.464 4.813 -14.273 1.00 98.50 103 ASP A N 1
ATOM 849 C CA . ASP A 1 103 ? -4.397 5.454 -15.209 1.00 98.50 103 ASP A CA 1
ATOM 850 C C . ASP A 1 103 ? -4.580 4.656 -16.514 1.00 98.50 103 ASP A C 1
ATOM 852 O O . ASP A 1 103 ? -5.556 4.858 -17.240 1.00 98.50 103 ASP A O 1
ATOM 856 N N . ASN A 1 104 ? -3.657 3.744 -16.843 1.00 98.56 104 ASN A N 1
ATOM 857 C CA . ASN A 1 104 ? -3.752 2.896 -18.028 1.00 98.56 104 ASN A CA 1
ATOM 858 C C . ASN A 1 104 ? -4.468 1.574 -17.684 1.00 98.56 104 ASN A C 1
ATOM 860 O O . ASN A 1 104 ? -3.860 0.720 -17.037 1.00 98.56 104 ASN A O 1
ATOM 864 N N . PRO A 1 105 ? -5.699 1.320 -18.181 1.00 98.00 105 PRO A N 1
ATOM 865 C CA . PRO A 1 105 ? -6.486 0.155 -17.769 1.00 98.00 105 PRO A CA 1
ATOM 866 C C . PRO A 1 105 ? -5.798 -1.190 -18.019 1.00 98.00 105 PRO A C 1
ATOM 868 O O . PRO A 1 105 ? -5.933 -2.100 -17.208 1.00 98.00 105 PRO A O 1
ATOM 871 N N . ARG A 1 106 ? -5.022 -1.307 -19.108 1.00 97.69 106 ARG A N 1
ATOM 872 C CA . ARG A 1 106 ? -4.288 -2.539 -19.438 1.00 97.69 106 ARG A CA 1
ATOM 873 C C . ARG A 1 106 ? -3.253 -2.880 -18.372 1.00 97.69 106 ARG A C 1
ATOM 875 O O . ARG A 1 106 ? -3.036 -4.051 -18.090 1.00 97.69 106 ARG A O 1
ATOM 882 N N . TYR A 1 107 ? -2.574 -1.870 -17.837 1.00 98.44 107 TYR A N 1
ATOM 883 C CA . TYR A 1 107 ? -1.545 -2.078 -16.826 1.00 98.44 107 TYR A CA 1
ATOM 884 C C . TYR A 1 107 ? -2.150 -2.138 -15.430 1.00 98.44 107 TYR A C 1
ATOM 886 O O . TYR A 1 107 ? -1.765 -3.000 -14.649 1.00 98.44 107 TYR A O 1
ATOM 894 N N . ALA A 1 108 ? -3.146 -1.300 -15.145 1.00 98.06 108 ALA A N 1
ATOM 895 C CA . ALA A 1 108 ? -3.874 -1.319 -13.886 1.00 98.06 108 ALA A CA 1
ATOM 896 C C . ALA A 1 108 ? -4.514 -2.685 -13.592 1.00 98.06 108 ALA A C 1
ATOM 898 O O . ALA A 1 108 ? -4.535 -3.089 -12.435 1.00 98.06 108 ALA A O 1
ATOM 899 N N . GLU A 1 109 ? -5.001 -3.411 -14.605 1.00 97.25 109 GLU A N 1
ATOM 900 C CA . GLU A 1 109 ? -5.572 -4.760 -14.445 1.00 97.25 109 GLU A CA 1
ATOM 901 C C . GLU A 1 109 ? -4.573 -5.773 -13.861 1.00 97.25 109 GLU A C 1
ATOM 903 O O . GLU A 1 109 ? -4.969 -6.639 -13.091 1.00 97.25 109 GLU A O 1
ATOM 908 N N . VAL A 1 110 ? -3.282 -5.627 -14.168 1.00 97.50 110 VAL A N 1
ATOM 909 C CA . VAL A 1 110 ? -2.213 -6.555 -13.755 1.00 97.50 110 VAL A CA 1
ATOM 910 C C . VAL A 1 110 ? -1.657 -6.216 -12.370 1.00 97.50 110 VAL A C 1
ATOM 912 O O . VAL A 1 110 ? -0.971 -7.028 -11.767 1.00 97.50 110 VAL A O 1
ATOM 915 N N . ILE A 1 111 ? -1.905 -5.007 -11.857 1.00 98.44 111 ILE A N 1
ATOM 916 C CA . ILE A 1 111 ? -1.388 -4.579 -10.552 1.00 98.44 111 ILE A CA 1
ATOM 917 C C . ILE A 1 111 ? -2.323 -5.030 -9.427 1.00 98.44 111 ILE A C 1
ATOM 919 O O . ILE A 1 111 ? -3.447 -4.532 -9.309 1.00 98.44 111 ILE A O 1
ATOM 923 N N . ASP A 1 112 ? -1.813 -5.875 -8.533 1.00 98.19 112 ASP A N 1
ATOM 924 C CA . ASP A 1 112 ? -2.509 -6.319 -7.320 1.00 98.19 112 ASP A CA 1
ATOM 925 C C . ASP A 1 112 ? -2.221 -5.425 -6.112 1.00 98.19 112 ASP A C 1
ATOM 927 O O . ASP A 1 112 ? -3.071 -5.263 -5.233 1.00 98.19 112 ASP A O 1
ATOM 931 N N . ALA A 1 113 ? -1.019 -4.844 -6.049 1.00 98.25 113 ALA A N 1
ATOM 932 C CA . ALA A 1 113 ? -0.575 -4.026 -4.927 1.00 98.25 113 ALA A CA 1
ATOM 933 C C . ALA A 1 113 ? 0.089 -2.718 -5.372 1.00 98.25 113 ALA A C 1
ATOM 935 O O . ALA A 1 113 ? 0.898 -2.686 -6.297 1.00 98.25 113 ALA A O 1
ATOM 936 N N . ILE A 1 114 ? -0.213 -1.636 -4.662 1.00 98.56 114 ILE A N 1
ATOM 937 C CA . ILE A 1 114 ? 0.390 -0.315 -4.838 1.00 98.56 114 ILE A CA 1
ATOM 938 C C . ILE A 1 114 ? 1.273 -0.040 -3.623 1.00 98.56 114 ILE A C 1
ATOM 940 O O . ILE A 1 114 ? 0.777 -0.018 -2.496 1.00 98.56 114 ILE A O 1
ATOM 944 N N . ASP A 1 115 ? 2.569 0.175 -3.837 1.00 98.12 115 ASP A N 1
ATOM 945 C CA . ASP A 1 115 ? 3.534 0.461 -2.776 1.00 98.12 115 ASP A CA 1
ATOM 946 C C . ASP A 1 115 ? 3.995 1.923 -2.825 1.00 98.12 115 ASP A C 1
ATOM 948 O O . ASP A 1 115 ? 4.695 2.367 -3.737 1.00 98.12 115 ASP A O 1
ATOM 952 N N . ILE A 1 116 ? 3.622 2.685 -1.799 1.00 98.06 116 ILE A N 1
ATOM 953 C CA . ILE A 1 116 ? 4.075 4.060 -1.592 1.00 98.06 116 ILE A CA 1
ATOM 954 C C . ILE A 1 116 ? 5.460 4.002 -0.941 1.00 98.06 116 ILE A C 1
ATOM 956 O O . ILE A 1 116 ? 5.588 3.966 0.289 1.00 98.06 116 ILE A O 1
ATOM 960 N N . LYS A 1 117 ? 6.497 3.975 -1.789 1.00 96.69 117 LYS A N 1
ATOM 961 C CA . LYS A 1 117 ? 7.909 3.862 -1.378 1.00 96.69 117 LYS A CA 1
ATOM 962 C C . LYS A 1 117 ? 8.790 5.016 -1.844 1.00 96.69 117 LYS A C 1
ATOM 964 O O . LYS A 1 117 ? 9.590 5.534 -1.070 1.00 96.69 117 LYS A O 1
ATOM 969 N N . TYR A 1 118 ? 8.691 5.405 -3.117 1.00 97.00 118 TYR A N 1
ATOM 970 C CA . TYR A 1 118 ? 9.648 6.342 -3.740 1.00 97.00 118 TYR A CA 1
ATOM 971 C C . TYR A 1 118 ? 9.220 7.800 -3.678 1.00 97.00 118 TYR A C 1
ATOM 973 O O . TYR A 1 118 ? 9.946 8.681 -4.138 1.00 97.00 118 TYR A O 1
ATOM 981 N N . TRP A 1 119 ? 8.049 8.051 -3.115 1.00 98.00 119 TRP A N 1
ATOM 982 C CA . TRP A 1 119 ? 7.491 9.371 -2.945 1.00 98.00 119 TRP A CA 1
ATOM 983 C C . TRP A 1 119 ? 6.702 9.413 -1.639 1.00 98.00 119 TRP A C 1
ATOM 985 O O . TRP A 1 119 ? 6.216 8.385 -1.164 1.00 98.00 119 TRP A O 1
ATOM 995 N N . TYR A 1 120 ? 6.608 10.593 -1.038 1.00 98.12 120 TYR A N 1
ATOM 996 C CA . TYR A 1 120 ? 5.767 10.834 0.125 1.00 98.12 120 TYR A CA 1
ATOM 997 C C . TYR A 1 120 ? 5.547 12.336 0.344 1.00 98.12 120 TYR A C 1
ATOM 999 O O . TYR A 1 120 ? 6.334 13.171 -0.099 1.00 98.12 120 TYR A O 1
ATOM 1007 N N . MET A 1 121 ? 4.493 12.686 1.075 1.00 97.88 121 MET A N 1
ATOM 1008 C CA . MET A 1 121 ? 4.299 14.025 1.620 1.00 97.88 121 MET A CA 1
ATOM 1009 C C . MET A 1 121 ? 4.989 14.109 2.985 1.00 97.88 121 MET A C 1
ATOM 1011 O O . MET A 1 121 ? 4.720 13.299 3.879 1.00 97.88 121 MET A O 1
ATOM 1015 N N . ASP A 1 122 ? 5.910 15.055 3.146 1.00 95.56 122 ASP A N 1
ATOM 1016 C CA . ASP A 1 122 ? 6.597 15.263 4.417 1.00 95.56 122 ASP A CA 1
ATOM 1017 C C . ASP A 1 122 ? 5.694 15.932 5.469 1.00 95.56 122 ASP A C 1
ATOM 1019 O O . ASP A 1 122 ? 4.605 16.425 5.169 1.00 95.56 122 ASP A O 1
ATOM 1023 N N . GLY A 1 123 ? 6.140 15.952 6.727 1.00 91.88 123 GLY A N 1
ATOM 1024 C CA . GLY A 1 123 ? 5.375 16.514 7.843 1.00 91.88 123 GLY A CA 1
ATOM 1025 C C . GLY A 1 123 ? 5.140 18.029 7.780 1.00 91.88 123 GLY A C 1
ATOM 1026 O O . GLY A 1 123 ? 4.382 18.550 8.592 1.00 91.88 123 GLY A O 1
ATOM 1027 N N . ASN A 1 124 ? 5.755 18.740 6.828 1.00 94.31 124 ASN A N 1
ATOM 1028 C CA . ASN A 1 124 ? 5.485 20.154 6.559 1.00 94.31 124 ASN A CA 1
ATOM 1029 C C . ASN A 1 124 ? 4.501 20.343 5.390 1.00 94.31 124 ASN A C 1
ATOM 1031 O O . ASN A 1 124 ? 4.279 21.475 4.957 1.00 94.31 124 ASN A O 1
ATOM 1035 N N . GLY A 1 125 ? 3.939 19.254 4.854 1.00 93.50 125 GLY A N 1
ATOM 1036 C CA . GLY A 1 125 ? 3.046 19.277 3.699 1.00 93.50 125 GLY A CA 1
ATOM 1037 C C . GLY A 1 125 ? 3.770 19.479 2.368 1.00 93.50 125 GLY A C 1
ATOM 1038 O O . GLY A 1 125 ? 3.145 19.908 1.397 1.00 93.50 125 GLY A O 1
ATOM 1039 N N . LYS A 1 126 ? 5.084 19.218 2.299 1.00 96.44 126 LYS A N 1
ATOM 1040 C CA . LYS A 1 126 ? 5.847 19.297 1.051 1.00 96.44 126 LYS A CA 1
ATOM 1041 C C . LYS A 1 126 ? 5.995 17.913 0.428 1.00 96.44 126 LYS A C 1
ATOM 1043 O O . LYS A 1 126 ? 6.388 16.954 1.087 1.00 96.44 126 LYS A O 1
ATOM 1048 N N . SER A 1 127 ? 5.750 17.835 -0.876 1.00 96.81 127 SER A N 1
ATOM 1049 C CA . SER A 1 127 ? 5.940 16.602 -1.635 1.00 96.81 127 SER A CA 1
ATOM 1050 C C . SER A 1 127 ? 7.426 16.312 -1.861 1.00 96.81 127 SER A C 1
ATOM 1052 O O . SER A 1 127 ? 8.173 17.155 -2.373 1.00 96.81 127 SER A O 1
ATOM 1054 N N . PHE A 1 128 ? 7.845 15.105 -1.493 1.00 98.00 128 PHE A N 1
ATOM 1055 C CA . PHE A 1 128 ? 9.030 14.439 -2.010 1.00 98.00 128 PHE A CA 1
ATOM 1056 C C . PHE A 1 128 ? 8.573 13.439 -3.076 1.00 98.00 128 PHE A C 1
ATOM 1058 O O . PHE A 1 128 ? 8.017 12.397 -2.749 1.00 98.00 128 PHE A O 1
ATOM 1065 N N . ALA A 1 129 ? 8.787 13.761 -4.348 1.00 97.75 129 ALA A N 1
ATOM 1066 C CA . ALA A 1 129 ? 8.428 12.906 -5.476 1.00 97.75 129 ALA A CA 1
ATOM 1067 C C . ALA A 1 129 ? 9.425 13.164 -6.617 1.00 97.75 129 ALA A C 1
ATOM 1069 O O . ALA A 1 129 ? 9.213 14.086 -7.402 1.00 97.75 129 ALA A O 1
ATOM 1070 N N . PRO A 1 130 ? 10.568 12.457 -6.663 1.00 97.25 130 PRO A N 1
ATOM 1071 C CA . PRO A 1 130 ? 11.472 12.560 -7.802 1.00 97.25 130 PRO A CA 1
ATOM 1072 C C . PRO A 1 130 ? 10.788 12.029 -9.067 1.00 97.25 130 PRO A C 1
ATOM 1074 O O . PRO A 1 130 ? 10.069 11.035 -8.984 1.00 97.25 130 PRO A O 1
ATOM 1077 N N . ASP A 1 131 ? 11.038 12.665 -10.213 1.00 96.94 131 ASP A N 1
ATOM 1078 C CA . ASP A 1 131 ? 10.459 12.237 -11.492 1.00 96.94 131 ASP A CA 1
ATOM 1079 C C . ASP A 1 131 ? 11.045 10.895 -11.959 1.00 96.94 131 ASP A C 1
ATOM 1081 O O . ASP A 1 131 ? 12.201 10.549 -11.666 1.00 96.94 131 ASP A O 1
ATOM 1085 N N . GLY A 1 132 ? 10.256 10.149 -12.729 1.00 96.69 132 GLY A N 1
ATOM 1086 C CA . GLY A 1 132 ? 10.716 8.972 -13.449 1.00 96.69 132 GLY A CA 1
ATOM 1087 C C . GLY A 1 132 ? 11.667 9.328 -14.595 1.00 96.69 132 GLY A C 1
ATOM 1088 O O . GLY A 1 132 ? 11.681 10.433 -15.132 1.00 96.69 132 GLY A O 1
ATOM 1089 N N . GLY A 1 133 ? 12.493 8.365 -14.994 1.00 93.62 133 GLY A N 1
ATOM 1090 C CA . GLY A 1 133 ? 13.479 8.526 -16.066 1.00 93.62 133 GLY A CA 1
ATOM 1091 C C . GLY A 1 133 ? 14.753 9.262 -15.659 1.00 93.62 133 GLY A C 1
ATOM 1092 O O . GLY A 1 133 ? 15.585 9.562 -16.514 1.00 93.62 133 GLY A O 1
ATOM 1093 N N . LEU A 1 134 ? 14.937 9.541 -14.369 1.00 92.31 134 LEU A N 1
ATOM 1094 C CA . LEU A 1 134 ? 16.140 10.193 -13.873 1.00 92.31 134 LEU A CA 1
ATOM 1095 C C . LEU A 1 134 ? 17.274 9.184 -13.617 1.00 92.31 134 LEU A C 1
ATOM 1097 O O . LEU A 1 134 ? 17.123 7.963 -13.603 1.00 92.31 134 LEU A O 1
ATOM 1101 N N . ASN A 1 135 ? 18.478 9.726 -13.436 1.00 89.31 135 ASN A N 1
ATOM 1102 C CA . ASN A 1 135 ? 19.716 8.951 -13.319 1.00 89.31 135 ASN A CA 1
ATOM 1103 C C . ASN A 1 135 ? 20.127 8.656 -11.859 1.00 89.31 135 ASN A C 1
ATOM 1105 O O . ASN A 1 135 ? 21.282 8.309 -11.601 1.00 89.31 135 ASN A O 1
ATOM 1109 N N . LEU A 1 136 ? 19.233 8.861 -10.888 1.00 91.00 136 LEU A N 1
ATOM 1110 C CA . LEU A 1 136 ? 19.522 8.727 -9.456 1.00 91.00 136 LEU A CA 1
ATOM 1111 C C . LEU A 1 136 ? 18.453 7.886 -8.755 1.00 91.00 136 LEU A C 1
ATOM 1113 O O . LEU A 1 136 ? 17.285 7.952 -9.118 1.00 91.00 136 LEU A O 1
ATOM 1117 N N . SER A 1 137 ? 18.830 7.132 -7.723 1.00 91.88 137 SER A N 1
ATOM 1118 C CA . SER A 1 137 ? 17.852 6.415 -6.896 1.00 91.88 137 SER A CA 1
ATOM 1119 C C . SER A 1 137 ? 17.044 7.379 -6.012 1.00 91.88 137 SER A C 1
ATOM 1121 O O . SER A 1 137 ? 17.540 8.467 -5.685 1.00 91.88 137 SER A O 1
ATOM 1123 N N . PRO A 1 138 ? 15.841 6.991 -5.550 1.00 93.31 138 PRO A N 1
ATOM 1124 C CA . PRO A 1 138 ? 15.060 7.778 -4.592 1.00 93.31 138 PRO A CA 1
ATOM 1125 C C . PRO A 1 138 ? 15.881 8.197 -3.363 1.00 93.31 138 PRO A C 1
ATOM 1127 O O . PRO A 1 138 ? 15.938 9.376 -3.024 1.00 93.31 138 PRO A O 1
ATOM 1130 N N . ARG A 1 139 ? 16.670 7.283 -2.784 1.00 93.81 139 ARG A N 1
ATOM 1131 C CA . ARG A 1 139 ? 17.579 7.587 -1.664 1.00 93.81 139 ARG A CA 1
ATOM 1132 C C . ARG A 1 139 ? 18.644 8.638 -2.002 1.00 93.81 139 ARG A C 1
ATOM 1134 O O . ARG A 1 139 ? 19.088 9.401 -1.140 1.00 93.81 139 ARG A O 1
ATOM 1141 N N . GLN A 1 140 ? 19.127 8.678 -3.244 1.00 93.75 140 GLN A N 1
ATOM 1142 C CA . GLN A 1 140 ? 20.048 9.731 -3.680 1.00 93.75 140 GLN A CA 1
ATOM 1143 C C . GLN A 1 140 ? 19.331 11.079 -3.803 1.00 93.75 140 GLN A C 1
ATOM 1145 O O . GLN A 1 140 ? 19.912 12.093 -3.410 1.00 93.75 140 GLN A O 1
ATOM 1150 N N . PHE A 1 141 ? 18.083 11.092 -4.279 1.00 95.75 141 PHE A N 1
ATOM 1151 C CA . PHE A 1 141 ? 17.249 12.292 -4.275 1.00 95.75 141 PHE A CA 1
ATOM 1152 C C . PHE A 1 141 ? 16.973 12.794 -2.861 1.00 95.75 141 PHE A C 1
ATOM 1154 O O . PHE A 1 141 ? 17.167 13.982 -2.622 1.00 95.75 141 PHE A O 1
ATOM 1161 N N . GLU A 1 142 ? 16.648 11.926 -1.901 1.00 94.81 142 GLU A N 1
ATOM 1162 C CA . GLU A 1 142 ? 16.459 12.325 -0.498 1.00 94.81 142 GLU A CA 1
ATOM 1163 C C . GLU A 1 142 ? 17.690 13.043 0.068 1.00 94.81 142 GLU A C 1
ATOM 1165 O O . GLU A 1 142 ? 17.574 14.066 0.737 1.00 94.81 142 GLU A O 1
ATOM 1170 N N . ARG A 1 143 ? 18.904 12.575 -0.251 1.00 95.06 143 ARG A N 1
ATOM 1171 C CA . ARG A 1 143 ? 20.152 13.224 0.199 1.00 95.06 143 ARG A CA 1
ATOM 1172 C C . ARG A 1 143 ? 20.359 14.618 -0.391 1.00 95.06 143 ARG A C 1
ATOM 1174 O O . ARG A 1 143 ? 21.001 15.457 0.246 1.00 95.06 143 ARG A O 1
ATOM 1181 N N . ILE A 1 144 ? 19.878 14.843 -1.612 1.00 94.94 144 ILE A N 1
ATOM 1182 C CA . ILE A 1 144 ? 20.007 16.116 -2.331 1.00 94.94 144 ILE A CA 1
ATOM 1183 C C . ILE A 1 144 ? 18.909 17.083 -1.884 1.00 94.94 144 ILE A C 1
ATOM 1185 O O . ILE A 1 144 ? 19.203 18.219 -1.520 1.00 94.94 144 ILE A O 1
ATOM 1189 N N . MET A 1 145 ? 17.661 16.619 -1.896 1.00 95.38 145 MET A N 1
ATOM 1190 C CA . MET A 1 145 ? 16.468 17.410 -1.604 1.00 95.38 145 MET A CA 1
ATOM 1191 C C . MET A 1 145 ? 16.266 17.650 -0.107 1.00 95.38 145 MET A C 1
ATOM 1193 O O . MET A 1 145 ? 15.660 18.656 0.254 1.00 95.38 145 MET A O 1
ATOM 1197 N N . LYS A 1 146 ? 16.783 16.753 0.745 1.00 96.19 146 LYS A N 1
ATOM 1198 C CA . LYS A 1 146 ? 16.659 16.781 2.210 1.00 96.19 146 LYS A CA 1
ATOM 1199 C C . LYS A 1 146 ? 15.218 17.062 2.669 1.00 96.19 146 LYS A C 1
ATOM 1201 O O . LYS A 1 146 ? 15.007 18.029 3.405 1.00 96.19 146 LYS A O 1
ATOM 1206 N N . PRO A 1 147 ? 14.228 16.275 2.200 1.00 96.81 147 PRO A N 1
ATOM 1207 C CA . PRO A 1 147 ? 12.849 16.418 2.659 1.00 96.81 147 PRO A CA 1
ATOM 1208 C C . PRO A 1 147 ? 12.762 16.214 4.175 1.00 96.81 147 PRO A C 1
ATOM 1210 O O . PRO A 1 147 ? 13.601 15.523 4.765 1.00 96.81 147 PRO A O 1
ATOM 1213 N N . ALA A 1 148 ? 11.744 16.792 4.814 1.00 97.44 148 ALA A N 1
ATOM 1214 C CA . ALA A 1 148 ? 11.459 16.416 6.191 1.00 97.44 148 ALA A CA 1
ATOM 1215 C C . ALA A 1 148 ? 10.944 14.959 6.237 1.00 97.44 148 ALA A C 1
ATOM 1217 O O . ALA A 1 148 ? 10.554 14.394 5.210 1.00 97.44 148 ALA A O 1
ATOM 1218 N N . PRO A 1 149 ? 10.950 14.307 7.407 1.00 97.25 149 PRO A N 1
ATOM 1219 C CA . PRO A 1 149 ? 10.271 13.028 7.569 1.00 97.25 149 PRO A CA 1
ATOM 1220 C C . PRO A 1 149 ? 8.751 13.174 7.404 1.00 97.25 149 PRO A C 1
ATOM 1222 O O . PRO A 1 149 ? 8.199 14.236 7.697 1.00 97.25 149 PRO A O 1
ATOM 1225 N N . ALA A 1 150 ? 8.066 12.108 6.984 1.00 97.56 150 ALA A N 1
ATOM 1226 C CA . ALA A 1 150 ? 6.600 12.069 6.973 1.00 97.56 150 ALA A CA 1
ATOM 1227 C C . ALA A 1 150 ? 6.004 12.209 8.392 1.00 97.56 150 ALA A C 1
ATOM 1229 O O . ALA A 1 150 ? 6.626 11.818 9.392 1.00 97.56 150 ALA A O 1
ATOM 1230 N N . SER A 1 151 ? 4.791 12.763 8.482 1.00 95.94 151 SER A N 1
ATOM 1231 C CA . SER A 1 151 ? 3.987 12.750 9.708 1.00 95.94 151 SER A CA 1
ATOM 1232 C C . SER A 1 151 ? 2.991 11.591 9.682 1.00 95.94 151 SER A C 1
ATOM 1234 O O . SER A 1 151 ? 2.789 10.947 8.655 1.00 95.94 151 SER A O 1
ATOM 1236 N N . TRP A 1 152 ? 2.365 11.308 10.823 1.00 94.19 152 TRP A N 1
ATOM 1237 C CA . TRP A 1 152 ? 1.330 10.277 10.898 1.00 94.19 152 TRP A CA 1
ATOM 1238 C C . TRP A 1 152 ? 0.153 10.620 9.970 1.00 94.19 152 TRP A C 1
ATOM 1240 O O . TRP A 1 152 ? -0.322 9.763 9.229 1.00 94.19 152 TRP A O 1
ATOM 1250 N N . GLU A 1 153 ? -0.263 11.888 9.972 1.00 92.62 153 GLU A N 1
ATOM 1251 C CA . GLU A 1 153 ? -1.364 12.417 9.164 1.00 92.62 153 GLU A CA 1
ATOM 1252 C C . GLU A 1 153 ? -1.046 12.336 7.676 1.00 92.62 153 GLU A C 1
ATOM 1254 O O . GLU A 1 153 ? -1.886 11.897 6.900 1.00 92.62 153 GLU A O 1
ATOM 1259 N N . SER A 1 154 ? 0.185 12.677 7.276 1.00 95.38 154 SER A N 1
ATOM 1260 C CA . SER A 1 154 ? 0.555 12.617 5.865 1.00 95.38 154 SER A CA 1
ATOM 1261 C C . SER A 1 154 ? 0.539 11.181 5.337 1.00 95.38 154 SER A C 1
ATOM 1263 O O . SER A 1 154 ? 0.070 10.945 4.225 1.00 95.38 154 SER A O 1
ATOM 1265 N N . VAL A 1 155 ? 0.974 10.201 6.140 1.00 97.00 155 VAL A N 1
ATOM 1266 C CA . VAL A 1 155 ? 0.849 8.774 5.797 1.00 97.00 155 VAL A CA 1
ATOM 1267 C C . VAL A 1 155 ? -0.611 8.351 5.692 1.00 97.00 155 VAL A C 1
ATOM 1269 O O . VAL A 1 155 ? -0.969 7.673 4.730 1.00 97.00 155 VAL A O 1
ATOM 1272 N N . TYR A 1 156 ? -1.448 8.758 6.651 1.00 95.38 156 TYR A N 1
ATOM 1273 C CA . TYR A 1 156 ? -2.875 8.453 6.622 1.00 95.38 156 TYR A CA 1
ATOM 1274 C C . TYR A 1 156 ? -3.531 8.985 5.339 1.00 95.38 156 TYR A C 1
ATOM 1276 O O . TYR A 1 156 ? -4.197 8.229 4.635 1.00 95.38 156 TYR A O 1
ATOM 1284 N N . ASP A 1 157 ? -3.298 10.253 4.999 1.00 94.75 157 ASP A N 1
ATOM 1285 C CA . ASP A 1 157 ? -3.911 10.899 3.837 1.00 94.75 157 ASP A CA 1
ATOM 1286 C C . ASP A 1 157 ? -3.479 10.238 2.522 1.00 94.75 157 ASP A C 1
ATOM 1288 O O . ASP A 1 157 ? -4.330 9.892 1.704 1.00 94.75 157 ASP A O 1
ATOM 1292 N N . MET A 1 158 ? -2.179 9.975 2.345 1.00 96.81 158 MET A N 1
ATOM 1293 C CA . MET A 1 158 ? -1.664 9.320 1.135 1.00 96.81 158 MET A CA 1
ATOM 1294 C C . MET A 1 158 ? -2.220 7.906 0.952 1.00 96.81 158 MET A C 1
ATOM 1296 O O . MET A 1 158 ? -2.624 7.532 -0.147 1.00 96.81 158 MET A O 1
ATOM 1300 N N . VAL A 1 159 ? -2.238 7.099 2.017 1.00 97.75 159 VAL A N 1
ATOM 1301 C CA . VAL A 1 159 ? -2.773 5.732 1.943 1.00 97.75 159 VAL A CA 1
ATOM 1302 C C . VAL A 1 159 ? -4.278 5.765 1.685 1.00 97.75 159 VAL A C 1
ATOM 1304 O O . VAL A 1 159 ? -4.767 5.003 0.853 1.00 97.75 159 VAL A O 1
ATOM 1307 N N . SER A 1 160 ? -5.004 6.662 2.354 1.00 96.00 160 SER A N 1
ATOM 1308 C CA . SER A 1 160 ? -6.451 6.823 2.196 1.00 96.00 160 SER A CA 1
ATOM 1309 C C . SER A 1 160 ? -6.823 7.241 0.770 1.00 96.00 160 SER A C 1
ATOM 1311 O O . SER A 1 160 ? -7.783 6.709 0.209 1.00 96.00 160 SER A O 1
ATOM 1313 N N . GLU A 1 161 ? -6.045 8.138 0.154 1.00 96.38 161 GLU A N 1
ATOM 1314 C CA . GLU A 1 161 ? -6.218 8.566 -1.239 1.00 96.38 161 GLU A CA 1
ATOM 1315 C C . GLU A 1 161 ? -6.166 7.368 -2.196 1.00 96.38 161 GLU A C 1
ATOM 1317 O O . GLU A 1 161 ? -7.125 7.115 -2.927 1.00 96.38 161 GLU A O 1
ATOM 1322 N N . TYR A 1 162 ? -5.099 6.567 -2.134 1.00 97.81 162 TYR A N 1
ATOM 1323 C CA . TYR A 1 162 ? -4.945 5.409 -3.018 1.00 97.81 162 TYR A CA 1
ATOM 1324 C C . TYR A 1 162 ? -5.922 4.290 -2.694 1.00 97.81 162 TYR A C 1
ATOM 1326 O O . TYR A 1 162 ? -6.439 3.648 -3.604 1.00 97.81 162 TYR A O 1
ATOM 1334 N N . ARG A 1 163 ? -6.227 4.069 -1.414 1.00 96.31 163 ARG A N 1
ATOM 1335 C CA . ARG A 1 163 ? -7.217 3.068 -1.018 1.00 96.31 163 ARG A CA 1
ATOM 1336 C C . ARG A 1 163 ? -8.617 3.430 -1.515 1.00 96.31 163 ARG A C 1
ATOM 1338 O O . ARG A 1 163 ? -9.381 2.536 -1.867 1.00 96.31 163 ARG A O 1
ATOM 1345 N N . SER A 1 164 ? -8.943 4.722 -1.554 1.00 95.44 164 SER A N 1
ATOM 1346 C CA . SER A 1 164 ? -10.219 5.222 -2.075 1.00 95.44 164 SER A CA 1
ATOM 1347 C C . SER A 1 164 ? -10.277 5.170 -3.601 1.00 95.44 164 SER A C 1
ATOM 1349 O O . SER A 1 164 ? -11.321 4.828 -4.152 1.00 95.44 164 SER A O 1
ATOM 1351 N N . ALA A 1 165 ? -9.174 5.495 -4.281 1.00 96.94 165 ALA A N 1
ATOM 1352 C CA . ALA A 1 165 ? -9.087 5.456 -5.739 1.00 96.94 165 ALA A CA 1
ATOM 1353 C C . ALA A 1 165 ? -9.054 4.019 -6.297 1.00 96.94 165 ALA A C 1
ATOM 1355 O O . ALA A 1 165 ? -9.646 3.760 -7.343 1.00 96.94 165 ALA A O 1
ATOM 1356 N N . TYR A 1 166 ? -8.418 3.087 -5.579 1.00 97.12 166 TYR A N 1
ATOM 1357 C CA . TYR A 1 166 ? -8.190 1.699 -6.000 1.00 97.12 166 TYR A CA 1
ATOM 1358 C C . TYR A 1 166 ? -8.655 0.701 -4.918 1.00 97.12 166 TYR A C 1
ATOM 1360 O O . TYR A 1 166 ? -7.837 0.033 -4.278 1.00 97.12 166 TYR A O 1
ATOM 1368 N N . PRO A 1 167 ? -9.973 0.598 -4.658 1.00 95.06 167 PRO A N 1
ATOM 1369 C CA . PRO A 1 167 ? -10.515 -0.191 -3.543 1.00 95.06 167 PRO A CA 1
ATOM 1370 C C . PRO A 1 167 ? -10.280 -1.707 -3.673 1.00 95.06 167 PRO A C 1
ATOM 1372 O O . PRO A 1 167 ? -10.269 -2.431 -2.672 1.00 95.06 167 PRO A O 1
ATOM 1375 N N . ASP A 1 168 ? -10.090 -2.186 -4.897 1.00 95.88 168 ASP A N 1
ATOM 1376 C CA . ASP A 1 168 ? -9.800 -3.566 -5.283 1.00 95.88 168 ASP A CA 1
ATOM 1377 C C . ASP A 1 168 ? -8.315 -3.939 -5.153 1.00 95.88 168 ASP A C 1
ATOM 1379 O O . ASP A 1 168 ? -7.987 -5.123 -5.157 1.00 95.88 168 ASP A O 1
ATOM 1383 N N . LYS A 1 169 ? -7.426 -2.955 -4.970 1.00 97.62 169 LYS A N 1
ATOM 1384 C CA . LYS A 1 169 ? -5.975 -3.165 -4.892 1.00 97.62 169 LYS A CA 1
ATOM 1385 C C . LYS A 1 169 ? -5.470 -3.086 -3.459 1.00 97.62 169 LYS A C 1
ATOM 1387 O O . LYS A 1 169 ? -5.963 -2.301 -2.640 1.00 97.62 169 LYS A O 1
ATOM 1392 N N . ALA A 1 170 ? -4.462 -3.894 -3.145 1.00 97.88 170 ALA A N 1
ATOM 1393 C CA . ALA A 1 170 ? -3.740 -3.762 -1.892 1.00 97.88 170 ALA A CA 1
ATOM 1394 C C . ALA A 1 170 ? -2.938 -2.452 -1.890 1.00 97.88 170 ALA A C 1
ATOM 1396 O O . ALA A 1 170 ? -2.365 -2.066 -2.906 1.00 97.88 170 ALA A O 1
ATOM 1397 N N . VAL A 1 171 ? -2.868 -1.775 -0.745 1.00 98.25 171 VAL A N 1
ATOM 1398 C CA . VAL A 1 171 ? -2.039 -0.569 -0.579 1.00 98.25 171 VAL A CA 1
ATOM 1399 C C . VAL A 1 171 ? -1.018 -0.822 0.519 1.00 98.25 171 VAL A C 1
ATOM 1401 O O . VAL A 1 171 ? -1.371 -1.269 1.613 1.00 98.25 171 VAL A O 1
ATOM 1404 N N . VAL A 1 172 ? 0.247 -0.545 0.226 1.00 97.81 172 VAL A N 1
ATOM 1405 C CA . VAL A 1 172 ? 1.383 -0.697 1.136 1.00 97.81 172 VAL A CA 1
ATOM 1406 C C . VAL A 1 172 ? 2.079 0.652 1.280 1.00 97.81 172 VAL A C 1
ATOM 1408 O O . VAL A 1 172 ? 2.178 1.423 0.327 1.00 97.81 172 VAL A O 1
ATOM 1411 N N . TYR A 1 173 ? 2.542 0.953 2.491 1.00 98.19 173 TYR A N 1
ATOM 1412 C CA . TYR A 1 173 ? 3.380 2.115 2.761 1.00 98.19 173 TYR A CA 1
ATOM 1413 C C . TYR A 1 173 ? 4.741 1.643 3.260 1.00 98.19 173 TYR A C 1
ATOM 1415 O O . TYR A 1 173 ? 4.822 1.022 4.322 1.00 98.19 173 TYR A O 1
ATOM 1423 N N . SER A 1 174 ? 5.800 1.958 2.518 1.00 96.25 174 SER A N 1
ATOM 1424 C CA . SER A 1 174 ? 7.176 1.565 2.847 1.00 96.25 174 SER A CA 1
ATOM 1425 C C . SER A 1 174 ? 8.191 2.714 2.715 1.00 96.25 174 SER A C 1
ATOM 1427 O O . SER A 1 174 ? 9.402 2.487 2.727 1.00 96.25 174 SER A O 1
ATOM 1429 N N . ALA A 1 175 ? 7.703 3.957 2.628 1.00 96.44 175 ALA A N 1
ATOM 1430 C CA . ALA A 1 175 ? 8.510 5.172 2.529 1.00 96.44 175 ALA A CA 1
ATOM 1431 C C . ALA A 1 175 ? 8.984 5.705 3.906 1.00 96.44 175 ALA A C 1
ATOM 1433 O O . ALA A 1 175 ? 9.219 4.956 4.858 1.00 96.44 175 ALA A O 1
ATOM 1434 N N . SER A 1 176 ? 9.179 7.026 4.002 1.00 97.00 176 SER A N 1
ATOM 1435 C CA . SER A 1 176 ? 9.716 7.740 5.167 1.00 97.00 176 SER A CA 1
ATOM 1436 C C . SER A 1 176 ? 9.148 7.257 6.506 1.00 97.00 176 SER A C 1
ATOM 1438 O O . SER A 1 176 ? 7.940 7.216 6.717 1.00 97.00 176 SER A O 1
ATOM 1440 N N . ARG A 1 177 ? 10.036 6.939 7.455 1.00 96.38 177 ARG A N 1
ATOM 1441 C CA . ARG A 1 177 ? 9.682 6.451 8.802 1.00 96.38 177 ARG A CA 1
ATOM 1442 C C . ARG A 1 177 ? 8.886 5.143 8.828 1.00 96.38 177 ARG A C 1
ATOM 1444 O O . ARG A 1 177 ? 8.281 4.826 9.849 1.00 96.38 177 ARG A O 1
ATOM 1451 N N . TYR A 1 178 ? 8.904 4.338 7.771 1.00 94.38 178 TYR A N 1
ATOM 1452 C CA . TYR A 1 178 ? 8.535 2.934 7.901 1.00 94.38 178 TYR A CA 1
ATOM 1453 C C . TYR A 1 178 ? 9.552 2.205 8.809 1.00 94.38 178 TYR A C 1
ATOM 1455 O O . TYR A 1 178 ? 10.758 2.387 8.625 1.00 94.38 178 TYR A O 1
ATOM 1463 N N . PRO A 1 179 ? 9.126 1.378 9.786 1.00 94.94 179 PRO A N 1
ATOM 1464 C CA . PRO A 1 179 ? 7.747 1.011 10.132 1.00 94.94 179 PRO A CA 1
ATOM 1465 C C . PRO A 1 179 ? 7.096 1.856 11.250 1.00 94.94 179 PRO A C 1
ATOM 1467 O O . PRO A 1 179 ? 5.989 1.543 11.675 1.00 94.94 179 PRO A O 1
ATOM 1470 N N . GLU A 1 180 ? 7.745 2.906 11.757 1.00 95.94 180 GLU A N 1
ATOM 1471 C CA . GLU A 1 180 ? 7.275 3.717 12.898 1.00 95.94 180 GLU A CA 1
ATOM 1472 C C . GLU A 1 180 ? 5.852 4.276 12.729 1.00 95.94 180 GLU A C 1
ATOM 1474 O O . GLU A 1 180 ? 5.137 4.455 13.713 1.00 95.94 180 GLU A O 1
ATOM 1479 N N . LEU A 1 181 ? 5.438 4.559 11.490 1.00 95.88 181 LEU A N 1
ATOM 1480 C CA . LEU A 1 181 ? 4.124 5.120 11.158 1.00 95.88 181 LEU A CA 1
ATOM 1481 C C . LEU A 1 181 ? 3.081 4.067 10.743 1.00 95.88 181 LEU A C 1
ATOM 1483 O O . LEU A 1 181 ? 2.062 4.414 10.145 1.00 95.88 181 LEU A O 1
ATOM 1487 N N . ALA A 1 182 ? 3.288 2.789 11.085 1.00 96.44 182 ALA A N 1
ATOM 1488 C CA . ALA A 1 182 ? 2.396 1.690 10.699 1.00 96.44 182 ALA A CA 1
ATOM 1489 C C . ALA A 1 182 ? 0.927 1.905 11.104 1.00 96.44 182 ALA A C 1
ATOM 1491 O O . ALA A 1 182 ? 0.032 1.524 10.355 1.00 96.44 182 ALA A O 1
ATOM 1492 N N . TRP A 1 183 ? 0.659 2.548 12.247 1.00 96.00 183 TRP A N 1
ATOM 1493 C CA . TRP A 1 183 ? -0.712 2.879 12.648 1.00 96.00 183 TRP A CA 1
ATOM 1494 C C . TRP A 1 183 ? -1.392 3.870 11.701 1.00 96.00 183 TRP A C 1
ATOM 1496 O O . TRP A 1 183 ? -2.580 3.716 11.446 1.00 96.00 183 TRP A O 1
ATOM 1506 N N . GLY A 1 184 ? -0.663 4.849 11.155 1.00 95.12 184 GLY A N 1
ATOM 1507 C CA . GLY A 1 184 ? -1.214 5.799 10.182 1.00 95.12 184 GLY A CA 1
ATOM 1508 C C . GLY A 1 184 ? -1.667 5.084 8.918 1.00 95.12 184 GLY A C 1
ATOM 1509 O O . GLY A 1 184 ? -2.816 5.217 8.504 1.00 95.12 184 GLY A O 1
ATOM 1510 N N . ALA A 1 185 ? -0.797 4.222 8.386 1.00 97.31 185 ALA A N 1
ATOM 1511 C CA . ALA A 1 185 ? -1.112 3.393 7.229 1.00 97.31 185 ALA A CA 1
ATOM 1512 C C . ALA A 1 185 ? -2.279 2.427 7.512 1.00 97.31 185 ALA A C 1
ATOM 1514 O O . ALA A 1 185 ? -3.225 2.352 6.731 1.00 97.31 185 ALA A O 1
ATOM 1515 N N . PHE A 1 186 ? -2.261 1.723 8.648 1.00 97.44 186 PHE A N 1
ATOM 1516 C CA . PHE A 1 186 ? -3.320 0.785 9.029 1.00 97.44 186 PHE A CA 1
ATOM 1517 C C . PHE A 1 186 ? -4.684 1.465 9.164 1.00 97.44 186 PHE A C 1
ATOM 1519 O O . PHE A 1 186 ? -5.657 1.001 8.576 1.00 97.44 186 PHE A O 1
ATOM 1526 N N . MET A 1 187 ? -4.754 2.588 9.885 1.00 96.12 187 MET A N 1
ATOM 1527 C CA . MET A 1 187 ? -6.013 3.308 10.087 1.00 96.12 187 MET A CA 1
ATOM 1528 C C . MET A 1 187 ? -6.567 3.900 8.785 1.00 96.12 187 MET A C 1
ATOM 1530 O O . MET A 1 187 ? -7.779 4.074 8.677 1.00 96.12 187 MET A O 1
ATOM 1534 N N . ALA A 1 188 ? -5.704 4.165 7.800 1.00 95.94 188 ALA A N 1
ATOM 1535 C CA . ALA A 1 188 ? -6.078 4.575 6.447 1.00 95.94 188 ALA A CA 1
ATOM 1536 C C . ALA A 1 188 ? -6.455 3.405 5.518 1.00 95.94 188 ALA A C 1
ATOM 1538 O O . ALA A 1 188 ? -6.884 3.627 4.387 1.00 95.94 188 ALA A O 1
ATOM 1539 N N . GLY A 1 189 ? -6.339 2.159 5.987 1.00 96.12 189 GLY A N 1
ATOM 1540 C CA . GLY A 1 189 ? -6.744 0.967 5.244 1.00 96.12 189 GLY A CA 1
ATOM 1541 C C . GLY A 1 189 ? -5.644 0.320 4.401 1.00 96.12 189 GLY A C 1
ATOM 1542 O O . GLY A 1 189 ? -5.972 -0.418 3.470 1.00 96.12 189 GLY A O 1
ATOM 1543 N N . ALA A 1 190 ? -4.363 0.556 4.710 1.00 97.19 190 ALA A N 1
ATOM 1544 C CA . ALA A 1 190 ? -3.272 -0.221 4.122 1.00 97.19 190 ALA A CA 1
ATOM 1545 C C . ALA A 1 190 ? -3.412 -1.717 4.452 1.00 97.19 190 ALA A C 1
ATOM 1547 O O . ALA A 1 190 ? -3.861 -2.110 5.531 1.00 97.19 190 ALA A O 1
ATOM 1548 N N . SER A 1 191 ? -3.013 -2.556 3.500 1.00 95.12 191 SER A N 1
ATOM 1549 C CA . SER A 1 191 ? -3.251 -4.002 3.518 1.00 95.12 191 SER A CA 1
ATOM 1550 C C . SER A 1 191 ? -2.146 -4.788 4.223 1.00 95.12 191 SER A C 1
ATOM 1552 O O . SER A 1 191 ? -2.400 -5.875 4.735 1.00 95.12 191 SER A O 1
ATOM 1554 N N . ILE A 1 192 ? -0.923 -4.249 4.256 1.00 92.38 192 ILE A N 1
ATOM 1555 C CA . ILE A 1 192 ? 0.242 -4.873 4.892 1.00 92.38 192 ILE A CA 1
ATOM 1556 C C . ILE A 1 192 ? 0.903 -3.831 5.796 1.00 92.38 192 ILE A C 1
ATOM 1558 O O . ILE A 1 192 ? 1.540 -2.894 5.319 1.00 92.38 192 ILE A O 1
ATOM 1562 N N . CYS A 1 193 ? 0.744 -4.003 7.109 1.00 95.12 193 CYS A N 1
ATOM 1563 C CA . CYS A 1 193 ? 1.227 -3.064 8.121 1.00 95.12 193 CYS A CA 1
ATOM 1564 C C . CYS A 1 193 ? 2.049 -3.793 9.182 1.00 95.12 193 CYS A C 1
ATOM 1566 O O . CYS A 1 193 ? 1.616 -4.810 9.722 1.00 95.12 193 CYS A O 1
ATOM 1568 N N . ASN A 1 194 ? 3.206 -3.233 9.539 1.00 94.94 194 ASN A N 1
ATOM 1569 C CA . ASN A 1 194 ? 4.041 -3.750 10.622 1.00 94.94 194 ASN A CA 1
ATOM 1570 C C . ASN A 1 194 ? 3.515 -3.278 11.991 1.00 94.94 194 ASN A C 1
ATOM 1572 O O . ASN A 1 194 ? 4.097 -2.405 12.635 1.00 94.94 194 ASN A O 1
ATOM 1576 N N . LEU A 1 195 ? 2.348 -3.795 12.380 1.00 96.00 195 LEU A N 1
ATOM 1577 C CA . LEU A 1 195 ? 1.695 -3.476 13.648 1.00 96.00 195 LEU A CA 1
ATOM 1578 C C . LEU A 1 195 ? 2.395 -4.142 14.851 1.00 96.00 195 LEU A C 1
ATOM 1580 O O . LEU A 1 195 ? 3.092 -5.145 14.682 1.00 96.00 195 LEU A O 1
ATOM 1584 N N . PRO A 1 196 ? 2.189 -3.632 16.081 1.00 96.50 196 PRO A N 1
ATOM 1585 C CA . PRO A 1 196 ? 2.775 -4.224 17.281 1.00 96.50 196 PRO A CA 1
ATOM 1586 C C . PRO A 1 196 ? 2.370 -5.688 17.519 1.00 96.50 196 PRO A C 1
ATOM 1588 O O . PRO A 1 196 ? 1.200 -6.053 17.407 1.00 96.50 196 PRO A O 1
ATOM 1591 N N . ALA A 1 197 ? 3.331 -6.519 17.931 1.00 96.19 197 ALA A N 1
ATOM 1592 C CA . ALA A 1 197 ? 3.134 -7.962 18.109 1.00 96.19 197 ALA A CA 1
ATOM 1593 C C . ALA A 1 197 ? 2.239 -8.348 19.305 1.00 96.19 197 ALA A C 1
ATOM 1595 O O . ALA A 1 197 ? 1.740 -9.469 19.349 1.00 96.19 197 ALA A O 1
ATOM 1596 N N . GLY A 1 198 ? 2.036 -7.450 20.276 1.00 97.50 198 GLY A N 1
ATOM 1597 C CA . GLY A 1 198 ? 1.184 -7.697 21.444 1.00 97.50 198 GLY A CA 1
ATOM 1598 C C . GLY A 1 198 ? -0.316 -7.557 21.174 1.00 97.50 198 GLY A C 1
ATOM 1599 O O . GLY A 1 198 ? -1.114 -7.770 22.089 1.00 97.50 198 GLY A O 1
ATOM 1600 N N . LEU A 1 199 ? -0.714 -7.196 19.946 1.00 98.12 199 LEU A N 1
ATOM 1601 C CA . LEU A 1 199 ? -2.121 -7.070 19.574 1.00 98.12 199 LEU A CA 1
ATOM 1602 C C . LEU A 1 199 ? -2.854 -8.418 19.703 1.00 98.12 199 LEU A C 1
ATOM 1604 O O . LEU A 1 199 ? -2.353 -9.440 19.230 1.00 98.12 199 LEU A O 1
ATOM 1608 N N . PRO A 1 200 ? -4.069 -8.446 20.286 1.00 97.81 200 PRO A N 1
ATOM 1609 C CA . PRO A 1 200 ? -4.849 -9.675 20.382 1.00 97.81 200 PRO A CA 1
ATOM 1610 C C . PRO A 1 200 ? -5.151 -10.290 19.009 1.00 97.81 200 PRO A C 1
ATOM 1612 O O . PRO A 1 200 ? -5.552 -9.590 18.083 1.00 97.81 200 PRO A O 1
ATOM 1615 N N . GLU A 1 201 ? -5.091 -11.618 18.892 1.00 97.38 201 GLU A N 1
ATOM 1616 C CA . GLU A 1 201 ? -5.395 -12.311 17.630 1.00 97.38 201 GLU A CA 1
ATOM 1617 C C . GLU A 1 201 ? -6.805 -11.979 17.107 1.00 97.38 201 GLU A C 1
ATOM 1619 O O . GLU A 1 201 ? -6.983 -11.678 15.929 1.00 97.38 201 GLU A O 1
ATOM 1624 N N . LYS A 1 202 ? -7.806 -11.932 17.999 1.00 96.62 202 LYS A N 1
ATOM 1625 C CA . LYS A 1 202 ? -9.176 -11.536 17.636 1.00 96.62 202 LYS A CA 1
ATOM 1626 C C . LYS A 1 202 ? -9.246 -10.098 17.101 1.00 96.62 202 LYS A C 1
ATOM 1628 O O . LYS A 1 202 ? -10.025 -9.843 16.190 1.00 96.62 202 LYS A O 1
ATOM 1633 N N . PHE A 1 203 ? -8.439 -9.174 17.634 1.00 97.56 203 PHE A N 1
ATOM 1634 C CA . PHE A 1 203 ? -8.366 -7.807 17.106 1.00 97.56 203 PHE A CA 1
ATOM 1635 C C . PHE A 1 203 ? -7.893 -7.829 15.651 1.00 97.56 203 PHE A C 1
ATOM 1637 O O . PHE A 1 203 ? -8.527 -7.211 14.801 1.00 97.56 203 PHE A O 1
ATOM 1644 N N . LEU A 1 204 ? -6.831 -8.588 15.354 1.00 96.69 204 LEU A N 1
ATOM 1645 C CA . LEU A 1 204 ? -6.293 -8.713 13.998 1.00 96.69 204 LEU A CA 1
ATOM 1646 C C . LEU A 1 204 ? -7.316 -9.355 13.050 1.00 96.69 204 LEU A C 1
ATOM 1648 O O . LEU A 1 204 ? -7.556 -8.834 11.965 1.00 96.69 204 LEU A O 1
ATOM 1652 N N . GLN A 1 205 ? -7.976 -10.437 13.477 1.00 96.25 205 GLN A N 1
ATOM 1653 C CA . GLN A 1 205 ? -9.029 -11.101 12.700 1.00 96.25 205 GLN A CA 1
ATOM 1654 C C . GLN A 1 205 ? -10.208 -10.169 12.395 1.00 96.25 205 GLN A C 1
ATOM 1656 O O . GLN A 1 205 ? -10.675 -10.137 11.256 1.00 96.25 205 GLN A O 1
ATOM 1661 N N . ASP A 1 206 ? -10.684 -9.404 13.381 1.00 96.69 206 ASP A N 1
ATOM 1662 C CA . ASP A 1 206 ? -11.772 -8.445 13.183 1.00 96.69 206 ASP A CA 1
ATOM 1663 C C . ASP A 1 206 ? -11.331 -7.308 12.247 1.00 96.69 206 ASP A C 1
ATOM 1665 O O . ASP A 1 206 ? -12.073 -6.959 11.328 1.00 96.69 206 ASP A O 1
ATOM 1669 N N . ALA A 1 207 ? -10.113 -6.781 12.427 1.00 96.25 207 ALA A N 1
ATOM 1670 C CA . ALA A 1 207 ? -9.550 -5.701 11.618 1.00 96.25 207 ALA A CA 1
ATOM 1671 C C . ALA A 1 207 ? -9.518 -6.022 10.116 1.00 96.25 207 ALA A C 1
ATOM 1673 O O . ALA A 1 207 ? -9.826 -5.145 9.313 1.00 96.25 207 ALA A O 1
ATOM 1674 N N . THR A 1 208 ? -9.245 -7.277 9.727 1.00 94.88 208 THR A N 1
ATOM 1675 C CA . THR A 1 208 ? -9.267 -7.695 8.305 1.00 94.88 208 THR A CA 1
ATOM 1676 C C . THR A 1 208 ? -10.616 -7.486 7.610 1.00 94.88 208 THR A C 1
ATOM 1678 O O . THR A 1 208 ? -10.688 -7.478 6.384 1.00 94.88 208 THR A O 1
ATOM 1681 N N . LYS A 1 209 ? -11.698 -7.324 8.379 1.00 95.62 209 LYS A N 1
ATOM 1682 C CA . LYS A 1 209 ? -13.067 -7.147 7.881 1.00 95.62 209 LYS A CA 1
ATOM 1683 C C . LYS A 1 209 ? -13.571 -5.718 8.060 1.00 95.62 209 LYS A C 1
ATOM 1685 O O . LYS A 1 209 ? -14.758 -5.476 7.833 1.00 95.62 209 LYS A O 1
ATOM 1690 N N . MET A 1 210 ? -12.720 -4.803 8.524 1.00 95.19 210 MET A N 1
ATOM 1691 C CA . MET A 1 210 ? -13.069 -3.408 8.772 1.00 95.19 210 MET A CA 1
ATOM 1692 C C . MET A 1 210 ? -12.605 -2.497 7.637 1.00 95.19 210 MET A C 1
ATOM 1694 O O . MET A 1 210 ? -11.651 -2.790 6.922 1.00 95.19 210 MET A O 1
ATOM 1698 N N . SER A 1 211 ? -13.273 -1.356 7.492 1.00 93.69 211 SER A N 1
ATOM 1699 C CA . SER A 1 211 ? -12.880 -0.288 6.569 1.00 93.69 211 SER A CA 1
ATOM 1700 C C . SER A 1 211 ? -12.764 1.051 7.300 1.00 93.69 211 SER A C 1
ATOM 1702 O O . SER A 1 211 ? -13.486 1.260 8.285 1.00 93.69 211 SER A O 1
ATOM 1704 N N . PRO A 1 212 ? -11.879 1.959 6.853 1.00 93.19 212 PRO A N 1
ATOM 1705 C CA . PRO A 1 212 ? -11.788 3.309 7.399 1.00 93.19 212 PRO A CA 1
ATOM 1706 C C . PRO A 1 212 ? -13.120 4.058 7.257 1.00 93.19 212 PRO A C 1
ATOM 1708 O O . PRO A 1 212 ? -13.761 4.002 6.210 1.00 93.19 212 PRO A O 1
ATOM 1711 N N . ILE A 1 213 ? -13.539 4.757 8.312 1.00 87.81 213 ILE A N 1
ATOM 1712 C CA . ILE A 1 213 ? -14.755 5.593 8.339 1.00 87.81 213 ILE A CA 1
ATOM 1713 C C . 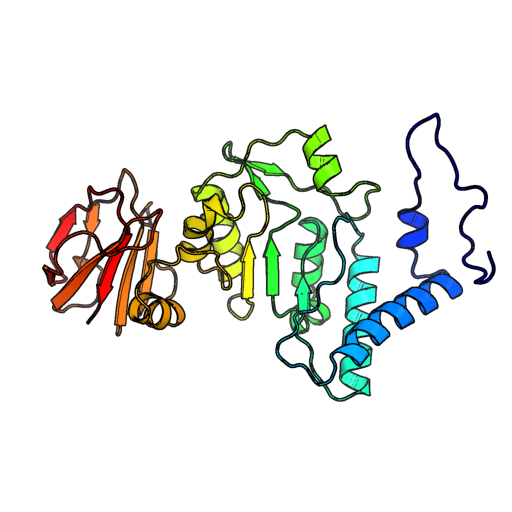ILE A 1 213 ? -14.521 6.964 9.003 1.00 87.81 213 ILE A C 1
ATOM 1715 O O . ILE A 1 213 ? -15.471 7.648 9.380 1.00 87.81 213 ILE A O 1
ATOM 1719 N N . GLY A 1 214 ? -13.260 7.357 9.202 1.00 70.88 214 GLY A N 1
ATOM 1720 C CA . GLY A 1 214 ? -12.897 8.585 9.911 1.00 70.88 214 GLY A CA 1
ATOM 1721 C C . GLY A 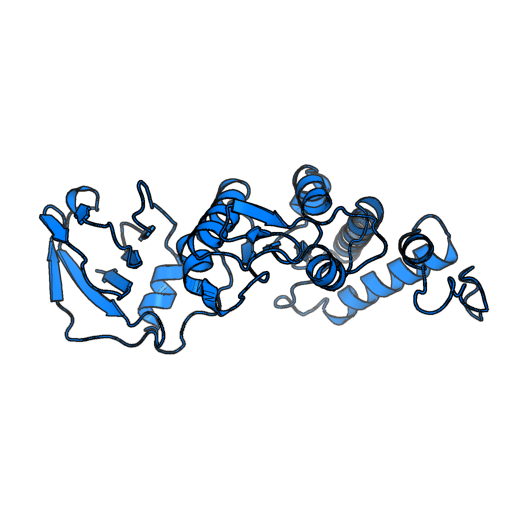1 214 ? -13.268 9.876 9.168 1.00 70.88 214 GLY A C 1
ATOM 1722 O O . GLY A 1 214 ? -12.997 10.013 7.979 1.00 70.88 214 GLY A O 1
ATOM 1723 N N . GLN A 1 215 ? -13.838 10.846 9.891 1.00 60.69 215 GLN A N 1
ATOM 1724 C CA . GLN A 1 215 ? -14.030 12.240 9.462 1.00 60.69 215 GLN A CA 1
ATOM 1725 C C . GLN A 1 215 ? -13.660 13.194 10.609 1.00 60.69 215 GLN A C 1
ATOM 1727 O O . GLN A 1 215 ? -13.770 12.841 11.783 1.00 60.69 215 GLN A O 1
ATOM 1732 N N . ASN A 1 216 ? -13.254 14.425 10.275 1.00 62.41 216 ASN A N 1
ATOM 1733 C CA . ASN A 1 216 ? -13.023 15.522 11.230 1.00 62.41 216 ASN A CA 1
ATOM 1734 C C . ASN A 1 216 ? -11.970 15.233 12.326 1.00 62.41 216 ASN A C 1
ATOM 1736 O O . ASN A 1 216 ? -12.142 15.634 13.476 1.00 62.41 216 ASN A O 1
ATOM 1740 N N . GLY A 1 217 ? -10.871 14.551 11.983 1.00 66.50 217 GLY A N 1
ATOM 1741 C CA . GLY A 1 217 ? -9.760 14.282 12.914 1.00 66.50 217 GLY A CA 1
ATOM 1742 C C . GLY A 1 217 ? -9.982 13.099 13.866 1.00 66.50 217 GLY A C 1
ATOM 1743 O O . GLY A 1 217 ? -9.200 12.907 14.801 1.00 66.50 217 GLY A O 1
ATOM 1744 N N . ILE A 1 218 ? -11.034 12.305 13.634 1.00 77.50 218 ILE A N 1
ATOM 1745 C CA . ILE A 1 218 ? -11.261 11.015 14.293 1.00 77.50 218 ILE A CA 1
ATOM 1746 C C . ILE A 1 218 ? -10.833 9.907 13.333 1.00 77.50 218 ILE A C 1
ATOM 1748 O O . ILE A 1 218 ? -11.449 9.714 12.287 1.00 77.50 218 ILE A O 1
ATOM 1752 N N . TYR A 1 219 ? -9.803 9.155 13.709 1.00 88.56 219 TYR A N 1
ATOM 1753 C CA . TYR A 1 219 ? -9.301 8.027 12.930 1.00 88.56 219 TYR A CA 1
ATOM 1754 C C . TYR A 1 219 ? -9.959 6.745 13.423 1.00 88.56 219 TYR A C 1
ATOM 1756 O O . TYR A 1 219 ? -9.709 6.293 14.545 1.00 88.56 219 TYR A O 1
ATOM 1764 N N . MET A 1 220 ? -10.833 6.176 12.596 1.00 90.44 220 MET A N 1
ATOM 1765 C CA . MET A 1 220 ? -11.641 5.023 12.971 1.00 90.44 220 MET A CA 1
ATOM 1766 C C . MET A 1 220 ? -11.758 4.028 11.823 1.00 90.44 220 MET A C 1
ATOM 1768 O O . MET A 1 220 ? -12.015 4.416 10.685 1.00 90.44 220 MET A O 1
ATOM 1772 N N . MET A 1 221 ? -11.638 2.745 12.151 1.00 94.12 221 MET A N 1
ATOM 1773 C CA . MET A 1 221 ? -12.023 1.638 11.282 1.00 94.12 221 MET A CA 1
ATOM 1774 C C . MET A 1 221 ? -13.288 0.985 11.823 1.00 94.12 221 MET A C 1
ATOM 1776 O O . MET A 1 221 ? -13.499 0.942 13.038 1.00 94.12 221 MET A O 1
ATOM 1780 N N . SER A 1 222 ? -14.134 0.469 10.935 1.00 93.38 222 SER A N 1
ATOM 1781 C CA . SER A 1 222 ? -15.363 -0.196 11.346 1.00 93.38 222 SER A CA 1
ATOM 1782 C C . SER A 1 222 ? -15.754 -1.372 10.479 1.00 93.38 222 SER A C 1
ATOM 1784 O O . SER A 1 222 ? -15.568 -1.380 9.264 1.00 93.38 222 SER A O 1
ATOM 1786 N N . ASN A 1 223 ? -16.397 -2.321 11.138 1.00 94.31 223 ASN A N 1
ATOM 1787 C CA . ASN A 1 223 ? -17.387 -3.191 10.543 1.00 94.31 223 ASN A CA 1
ATOM 1788 C C . ASN A 1 223 ? -18.580 -3.149 11.503 1.00 94.31 223 ASN A C 1
ATOM 1790 O O . ASN A 1 223 ? -18.449 -3.675 12.609 1.00 94.31 223 ASN A O 1
ATOM 1794 N N . PRO A 1 224 ? -19.717 -2.525 11.149 1.00 88.44 224 PRO A N 1
ATOM 1795 C CA . PRO A 1 224 ? -20.817 -2.311 12.093 1.00 88.44 224 PRO A CA 1
ATOM 1796 C C . PRO A 1 224 ? -21.334 -3.584 12.786 1.00 88.44 224 PRO A C 1
ATOM 1798 O O . PRO A 1 224 ? -21.907 -3.498 13.875 1.00 88.44 224 PRO A O 1
ATOM 1801 N N . ASP A 1 225 ? -21.132 -4.759 12.185 1.00 91.06 225 ASP A N 1
ATOM 1802 C CA . ASP A 1 225 ? -21.530 -6.045 12.759 1.00 91.06 225 ASP A CA 1
ATOM 1803 C C . ASP A 1 225 ? -20.491 -6.635 13.722 1.00 91.06 225 ASP A C 1
ATOM 1805 O O . ASP A 1 225 ? -20.862 -7.406 14.606 1.00 91.06 225 ASP A O 1
ATOM 1809 N N . LEU A 1 226 ? -19.218 -6.243 13.611 1.00 93.19 226 LEU A N 1
ATOM 1810 C CA . LEU A 1 226 ? -18.134 -6.716 14.482 1.00 93.19 226 LEU A CA 1
ATOM 1811 C C . LEU A 1 226 ? -17.771 -5.699 15.565 1.00 93.19 226 LEU A C 1
ATOM 1813 O O . LEU A 1 226 ? -17.641 -6.062 16.736 1.00 93.19 226 LEU A O 1
ATOM 1817 N N . GLY A 1 227 ? -17.617 -4.430 15.184 1.00 93.88 227 GLY A N 1
ATOM 1818 C CA . GLY A 1 227 ? -17.159 -3.368 16.066 1.00 93.88 227 GLY A CA 1
ATOM 1819 C C . GLY A 1 227 ? -16.360 -2.268 15.367 1.00 93.88 227 GLY A C 1
ATOM 1820 O O . GLY A 1 227 ? -16.503 -2.023 14.167 1.00 93.88 227 GLY A O 1
ATOM 1821 N N . TYR A 1 228 ? -15.530 -1.592 16.159 1.00 93.50 228 TYR A N 1
ATOM 1822 C CA . TYR A 1 228 ? -14.810 -0.381 15.778 1.00 93.50 228 TYR A CA 1
ATOM 1823 C C . TYR A 1 228 ? -13.400 -0.379 16.372 1.00 93.50 228 TYR A C 1
ATOM 1825 O O . TYR A 1 228 ? -13.184 -0.852 17.489 1.00 93.50 228 TYR A O 1
ATOM 1833 N N . ILE A 1 229 ? -12.449 0.202 15.650 1.00 94.44 229 ILE A N 1
ATOM 1834 C CA . ILE A 1 229 ? -11.093 0.476 16.132 1.00 94.44 229 ILE A CA 1
ATOM 1835 C C . ILE A 1 229 ? -10.888 1.975 16.040 1.00 94.44 229 ILE A C 1
ATOM 1837 O O . ILE A 1 229 ? -11.114 2.553 14.981 1.00 94.44 229 ILE A O 1
ATOM 1841 N N . LEU A 1 230 ? -10.477 2.600 17.137 1.00 91.56 230 LEU A N 1
ATOM 1842 C CA . LEU A 1 230 ? -10.307 4.041 17.222 1.00 91.56 230 LEU A CA 1
ATOM 1843 C C . LEU A 1 230 ? -8.878 4.345 17.652 1.00 91.56 230 LEU A C 1
ATOM 1845 O O . LEU A 1 230 ? -8.413 3.849 18.682 1.00 91.56 230 LEU A O 1
ATOM 1849 N N . TYR A 1 231 ? -8.188 5.154 16.858 1.00 90.44 231 TYR A N 1
ATOM 1850 C CA . TYR A 1 231 ? -6.827 5.582 17.151 1.00 90.44 231 TYR A CA 1
ATOM 1851 C C . TYR A 1 231 ? -6.848 6.923 17.903 1.00 90.44 231 TYR A C 1
ATOM 1853 O O . TYR A 1 231 ? -7.680 7.781 17.589 1.00 90.44 231 TYR A O 1
ATOM 1861 N N . PRO A 1 232 ? -5.988 7.115 18.921 1.00 82.19 232 PRO A N 1
ATOM 1862 C CA . PRO A 1 232 ? -5.992 8.331 19.726 1.00 82.19 232 PRO A CA 1
ATOM 1863 C C . PRO A 1 232 ? -5.617 9.563 18.891 1.00 82.19 232 PRO A C 1
ATOM 1865 O O . PRO A 1 232 ? -4.659 9.536 18.123 1.00 82.19 232 PRO A O 1
ATOM 1868 N N . SER A 1 233 ? -6.345 10.664 19.079 1.00 76.31 233 SER A N 1
ATOM 1869 C CA . SER A 1 233 ? -5.982 11.982 18.549 1.00 76.31 233 SER A CA 1
ATOM 1870 C C . SER A 1 233 ? -6.274 13.063 19.591 1.00 76.31 233 SER A C 1
ATOM 1872 O O . SER A 1 233 ? -7.225 12.948 20.366 1.00 76.31 233 SER A O 1
ATOM 1874 N N . GLU A 1 234 ? -5.464 14.128 19.621 1.00 63.38 234 GLU A N 1
ATOM 1875 C CA . GLU A 1 234 ? -5.527 15.196 20.639 1.00 63.38 234 GLU A CA 1
ATOM 1876 C C . GLU A 1 234 ? -6.869 15.961 20.682 1.00 63.38 234 GLU A C 1
ATOM 1878 O O . GLU A 1 234 ? -7.08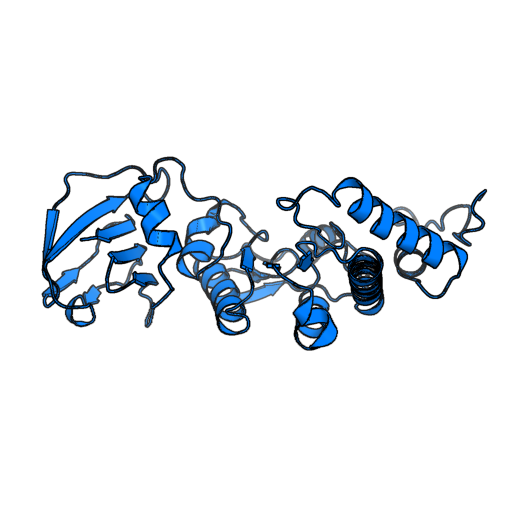6 16.789 21.566 1.00 63.38 234 GLU A O 1
ATOM 1883 N N . LYS A 1 235 ? -7.786 15.704 19.736 1.00 56.91 235 LYS A N 1
ATOM 1884 C CA . LYS A 1 235 ? -9.051 16.437 19.562 1.00 56.91 235 LYS A CA 1
ATOM 1885 C C . LYS A 1 235 ? -10.310 15.558 19.532 1.00 56.91 235 LYS A C 1
ATOM 1887 O O . LYS A 1 235 ? -11.390 16.080 19.266 1.00 56.91 235 LYS A O 1
ATOM 1892 N N . ALA A 1 236 ? -10.222 14.255 19.804 1.00 58.41 236 ALA A N 1
ATOM 1893 C CA . ALA A 1 236 ? -11.366 13.363 19.617 1.00 58.41 236 ALA A CA 1
ATOM 1894 C C . ALA A 1 236 ? -12.290 13.282 20.851 1.00 58.41 236 ALA A C 1
ATOM 1896 O O . ALA A 1 236 ? -12.159 12.409 21.713 1.00 58.41 236 ALA A O 1
ATOM 1897 N N . GLU A 1 237 ? -13.310 14.143 20.903 1.00 67.44 237 GLU A N 1
ATOM 1898 C CA . GLU A 1 237 ? -14.585 13.696 21.473 1.00 67.44 237 GLU A CA 1
ATOM 1899 C C . GLU A 1 237 ? -15.214 12.715 20.490 1.00 67.44 237 GLU A C 1
ATOM 1901 O O . GLU A 1 237 ? -15.591 13.082 19.378 1.00 67.44 237 GLU A O 1
ATOM 1906 N N . ILE A 1 238 ? -15.281 11.446 20.882 1.00 70.88 238 ILE A N 1
ATOM 1907 C CA . ILE A 1 238 ? -15.808 10.400 20.020 1.00 70.88 238 ILE A CA 1
ATOM 1908 C C . ILE A 1 238 ? -17.310 10.341 20.251 1.00 70.88 238 ILE A C 1
ATOM 1910 O O . ILE A 1 238 ? -17.796 9.925 21.308 1.00 70.88 238 ILE A O 1
ATOM 1914 N N . ASP A 1 239 ? -18.057 10.770 19.242 1.00 72.62 239 ASP A N 1
ATOM 1915 C CA . ASP A 1 239 ? -19.503 10.682 19.273 1.00 72.62 239 ASP A CA 1
ATOM 1916 C C . ASP A 1 239 ? -19.969 9.262 18.933 1.00 72.62 239 ASP A C 1
ATOM 1918 O O . ASP A 1 239 ? -20.159 8.904 17.765 1.00 72.62 239 ASP A O 1
ATOM 1922 N N . LEU A 1 240 ? -20.204 8.450 19.967 1.00 73.62 240 LEU A N 1
ATOM 1923 C CA . LEU A 1 240 ? -20.676 7.081 19.781 1.00 73.62 240 LEU A CA 1
ATOM 1924 C C . LEU A 1 240 ? -22.145 7.003 19.341 1.00 73.62 240 LEU A C 1
ATOM 1926 O O . LEU A 1 240 ? -22.643 5.905 19.092 1.00 73.62 240 LEU A O 1
ATOM 1930 N N . ARG A 1 241 ? -22.864 8.132 19.239 1.00 72.25 241 ARG A N 1
ATOM 1931 C CA . ARG A 1 241 ? -24.221 8.179 18.663 1.00 72.25 241 ARG A CA 1
ATOM 1932 C C . ARG A 1 241 ? -24.216 7.879 17.166 1.00 72.25 241 ARG A C 1
ATOM 1934 O O . ARG A 1 241 ? -25.233 7.448 16.637 1.00 72.25 241 ARG A O 1
ATOM 1941 N N . SER A 1 242 ? -23.079 8.086 16.501 1.00 74.94 242 SER A N 1
ATOM 1942 C CA . SER A 1 242 ? -22.880 7.744 15.088 1.00 74.94 242 SER A CA 1
ATOM 1943 C C . SER A 1 242 ? -22.700 6.239 14.843 1.00 74.94 242 SER A C 1
ATOM 1945 O O . SER A 1 242 ? -22.811 5.778 13.707 1.00 74.94 242 SER A O 1
ATOM 1947 N N . LEU A 1 243 ? -22.434 5.457 15.895 1.00 82.12 243 LEU A N 1
ATOM 1948 C CA . LEU A 1 243 ? -22.200 4.021 15.788 1.00 82.12 243 LEU A CA 1
ATOM 1949 C C . LEU A 1 243 ? -23.518 3.247 15.757 1.00 82.12 243 LEU A C 1
ATOM 1951 O O . LEU A 1 243 ? -24.542 3.682 16.291 1.00 82.12 243 LEU A O 1
ATOM 1955 N N . LYS A 1 244 ? -23.483 2.034 15.196 1.00 84.25 244 LYS A N 1
ATOM 1956 C CA . LYS A 1 244 ? -24.622 1.113 15.243 1.00 84.25 244 LYS A CA 1
ATOM 1957 C C . LYS A 1 244 ? -25.020 0.877 16.699 1.00 84.25 244 LYS A C 1
ATOM 1959 O O . LYS A 1 244 ? -24.172 0.562 17.538 1.00 84.25 244 LYS A O 1
ATOM 1964 N N . SER A 1 245 ? -26.313 0.989 16.989 1.00 84.81 245 SER A N 1
ATOM 1965 C CA . SER A 1 245 ? -26.837 0.822 18.343 1.00 84.81 245 SER A CA 1
ATOM 1966 C C . SER A 1 245 ? -26.499 -0.559 18.926 1.00 84.81 245 SER A C 1
ATOM 1968 O O . SER A 1 245 ? -26.392 -1.574 18.224 1.00 84.81 245 SER A O 1
ATOM 1970 N N . GLY A 1 246 ? -26.288 -0.593 20.239 1.00 85.50 246 GLY A N 1
ATOM 1971 C CA . GLY A 1 246 ? -25.923 -1.807 20.959 1.00 85.50 246 GLY A CA 1
ATOM 1972 C C . GLY A 1 246 ? -24.961 -1.551 22.110 1.00 85.50 246 GLY A C 1
ATOM 1973 O O . GLY A 1 246 ? -24.530 -0.423 22.349 1.00 85.50 246 GLY A O 1
ATOM 1974 N N . GLU A 1 247 ? -24.647 -2.627 22.822 1.00 90.19 247 GLU A N 1
ATOM 1975 C CA . GLU A 1 247 ? -23.591 -2.671 23.829 1.00 90.19 247 GLU A CA 1
ATOM 1976 C C . GLU A 1 247 ? -22.345 -3.311 23.207 1.00 90.19 247 GLU A C 1
ATOM 1978 O O . GLU A 1 247 ? -22.444 -4.329 22.521 1.00 90.19 247 GLU A O 1
ATOM 1983 N N . TYR A 1 248 ? -21.189 -2.704 23.451 1.00 92.50 248 TYR A N 1
ATOM 1984 C CA . TYR A 1 248 ? -19.881 -3.164 23.006 1.00 92.50 248 TYR A CA 1
ATOM 1985 C C . TYR A 1 248 ? -19.011 -3.464 24.221 1.00 92.50 248 TYR A C 1
ATOM 1987 O O . TYR A 1 248 ? -19.044 -2.742 25.223 1.00 92.50 248 TYR A O 1
ATOM 1995 N N . LYS A 1 249 ? -18.184 -4.501 24.114 1.00 95.31 249 LYS A N 1
ATOM 1996 C CA . LYS A 1 249 ? -16.999 -4.642 24.957 1.00 95.31 249 LYS A CA 1
ATOM 1997 C C . LYS A 1 249 ? -15.940 -3.679 24.443 1.00 95.31 249 LYS A C 1
ATOM 1999 O O . LYS A 1 249 ? -15.752 -3.546 23.239 1.00 95.31 249 LYS A O 1
ATOM 2004 N N . ALA A 1 250 ? -15.260 -3.025 25.367 1.00 93.88 250 ALA A N 1
ATOM 2005 C CA . ALA A 1 250 ? -14.231 -2.044 25.102 1.00 93.88 250 ALA A CA 1
ATOM 2006 C C . ALA A 1 250 ? -12.930 -2.464 25.787 1.00 93.88 250 ALA A C 1
ATOM 2008 O O . ALA A 1 250 ? -12.930 -2.840 26.963 1.00 93.88 250 ALA A O 1
ATOM 2009 N N . GLN A 1 251 ? -11.827 -2.393 25.049 1.00 95.75 251 GLN A N 1
ATOM 2010 C CA . GLN A 1 251 ? -10.483 -2.668 25.543 1.00 95.75 251 GLN A CA 1
ATOM 2011 C C . GLN A 1 251 ? -9.527 -1.596 25.019 1.00 95.75 251 GLN A C 1
ATOM 2013 O O . GLN A 1 251 ? -9.529 -1.287 23.829 1.00 95.75 251 GLN A O 1
ATOM 2018 N N . TYR A 1 252 ? -8.701 -1.044 25.907 1.00 95.38 252 TYR A N 1
ATOM 2019 C CA . TYR A 1 252 ? -7.581 -0.202 25.498 1.00 95.38 252 TYR A CA 1
ATOM 2020 C C . TYR A 1 252 ? -6.393 -1.072 25.104 1.00 95.38 252 TYR A C 1
ATOM 2022 O O . TYR A 1 252 ? -6.129 -2.068 25.780 1.00 95.38 252 TYR A O 1
ATOM 2030 N N . LEU A 1 253 ? -5.680 -0.677 24.055 1.00 96.50 253 LEU A N 1
ATOM 2031 C CA . LEU A 1 253 ? -4.455 -1.311 23.577 1.00 96.50 253 LEU A CA 1
ATOM 2032 C C . LEU A 1 253 ? -3.333 -0.268 23.543 1.00 96.50 253 LEU A C 1
ATOM 2034 O O . LEU A 1 253 ? -3.542 0.863 23.088 1.00 96.50 253 LEU A O 1
ATOM 2038 N N . ASP A 1 254 ? -2.153 -0.635 24.036 1.00 95.06 254 ASP A N 1
ATOM 2039 C CA . ASP A 1 254 ? -0.971 0.221 23.958 1.00 95.06 254 ASP A CA 1
ATOM 2040 C C . ASP A 1 254 ? -0.544 0.420 22.497 1.00 95.06 254 ASP A C 1
ATOM 2042 O O . ASP A 1 254 ? -0.430 -0.539 21.737 1.00 95.06 254 ASP A O 1
ATOM 2046 N N . VAL A 1 255 ? -0.303 1.666 22.083 1.00 93.19 255 VAL A N 1
ATOM 2047 C CA . VAL A 1 255 ? 0.047 1.987 20.688 1.00 93.19 255 VAL A CA 1
ATOM 2048 C C . VAL A 1 255 ? 1.406 1.396 20.294 1.00 93.19 255 VAL A C 1
ATOM 2050 O O . VAL A 1 255 ? 1.616 1.064 19.129 1.00 93.19 255 VAL A O 1
ATOM 2053 N N . LYS A 1 256 ? 2.340 1.253 21.240 1.00 93.75 256 LYS A N 1
ATOM 2054 C CA . LYS A 1 256 ? 3.707 0.789 20.975 1.00 93.75 256 LYS A CA 1
ATOM 2055 C C . LYS A 1 256 ? 3.822 -0.725 21.075 1.00 93.75 256 LYS A C 1
ATOM 2057 O O . LYS A 1 256 ? 4.470 -1.328 20.225 1.00 93.75 256 LYS A O 1
ATOM 2062 N N . THR A 1 257 ? 3.232 -1.334 22.104 1.00 96.25 257 THR A N 1
ATOM 2063 C CA . THR A 1 257 ? 3.356 -2.783 22.343 1.00 96.25 257 THR A CA 1
ATOM 2064 C C . THR A 1 257 ? 2.195 -3.583 21.761 1.00 96.25 257 THR A C 1
ATOM 2066 O O . THR A 1 257 ? 2.373 -4.752 21.426 1.00 96.25 257 THR A O 1
ATOM 2069 N N . GLY A 1 258 ? 1.023 -2.966 21.591 1.00 96.44 258 GLY A N 1
ATOM 2070 C CA . GLY A 1 258 ? -0.226 -3.634 21.216 1.00 96.44 258 GLY A CA 1
ATOM 2071 C C . GLY A 1 258 ? -0.938 -4.313 22.389 1.00 96.44 258 GLY A C 1
ATOM 2072 O O . GLY A 1 258 ? -2.049 -4.812 22.217 1.00 96.44 258 GLY A O 1
ATOM 2073 N N . GLU A 1 259 ? -0.327 -4.336 23.576 1.00 97.88 259 GLU A N 1
ATOM 2074 C CA . GLU A 1 259 ? -0.837 -5.100 24.712 1.00 97.88 259 GLU A CA 1
ATOM 2075 C C . GLU A 1 259 ? -2.123 -4.488 25.295 1.00 97.88 259 GLU A C 1
ATOM 2077 O O . GLU A 1 259 ? -2.264 -3.260 25.358 1.00 97.88 259 GLU A O 1
ATOM 2082 N N . PRO A 1 260 ? -3.064 -5.320 25.782 1.00 97.38 260 PRO A N 1
ATOM 2083 C CA . PRO A 1 260 ? -4.236 -4.846 26.504 1.00 97.38 260 PRO A CA 1
ATOM 2084 C C . PRO A 1 260 ? -3.884 -4.053 27.769 1.00 97.38 260 PRO A C 1
ATOM 2086 O O . PRO A 1 260 ? -3.240 -4.558 28.687 1.00 97.38 260 PRO A O 1
ATOM 2089 N N . VAL A 1 261 ? -4.394 -2.825 27.860 1.00 95.62 261 VAL A N 1
ATOM 2090 C CA . VAL A 1 261 ? -4.229 -1.944 29.020 1.00 95.62 261 VAL A CA 1
ATOM 2091 C C . VAL A 1 261 ? -5.502 -1.920 29.864 1.00 95.62 261 VAL A C 1
ATOM 2093 O O . VAL A 1 261 ? -6.558 -1.449 29.437 1.00 95.62 261 VAL A O 1
ATOM 2096 N N . GLY A 1 262 ? -5.397 -2.375 31.112 1.00 94.06 262 GLY A N 1
ATOM 2097 C CA . GLY A 1 262 ? -6.513 -2.388 32.059 1.00 94.06 262 GLY A CA 1
ATOM 2098 C C . GLY A 1 262 ? -7.571 -3.455 31.754 1.00 94.06 262 GLY A C 1
ATOM 2099 O O . GLY A 1 262 ? -7.374 -4.345 30.930 1.00 94.06 262 GLY A O 1
ATOM 2100 N N . LYS A 1 263 ? -8.698 -3.392 32.473 1.00 94.62 263 LYS A N 1
ATOM 2101 C CA . LYS A 1 263 ? -9.791 -4.367 32.344 1.00 94.62 263 LYS A CA 1
ATOM 2102 C C . LYS A 1 263 ? -10.710 -4.015 31.176 1.00 94.62 263 LYS A C 1
ATOM 2104 O O . LYS A 1 263 ? -11.021 -2.842 30.981 1.00 94.62 263 LYS A O 1
ATOM 2109 N N . VAL A 1 264 ? -11.228 -5.044 30.503 1.00 96.81 264 VAL A N 1
ATOM 2110 C CA . VAL A 1 264 ? -12.357 -4.913 29.573 1.00 96.81 264 VAL A CA 1
ATOM 2111 C C . VAL A 1 264 ? -13.533 -4.255 30.296 1.00 96.81 264 VAL A C 1
ATOM 2113 O O . VAL A 1 264 ? -13.879 -4.634 31.418 1.00 96.81 264 VAL A O 1
ATOM 2116 N N . PHE A 1 265 ? -14.167 -3.292 29.640 1.00 93.81 265 PHE A N 1
ATOM 2117 C CA . PHE A 1 265 ? -15.352 -2.598 30.134 1.00 93.81 265 PHE A CA 1
ATOM 2118 C C . PHE A 1 265 ? -16.443 -2.577 29.062 1.00 93.81 265 PHE A C 1
ATOM 2120 O O . PHE A 1 265 ? -16.249 -3.088 27.961 1.00 93.81 265 PHE A O 1
ATOM 2127 N N . ARG A 1 266 ? -17.628 -2.067 29.399 1.00 92.44 266 ARG A N 1
ATOM 2128 C CA . ARG A 1 266 ? -18.768 -2.003 28.476 1.00 92.44 266 ARG A CA 1
ATOM 2129 C C . ARG A 1 266 ? -19.063 -0.562 28.109 1.00 92.44 266 ARG A C 1
ATOM 2131 O O . ARG A 1 266 ? -18.996 0.315 28.966 1.00 92.44 266 ARG A O 1
ATOM 2138 N N . ILE A 1 267 ? -19.406 -0.351 26.848 1.00 88.81 267 ILE A N 1
ATOM 2139 C CA . ILE A 1 267 ? -19.824 0.935 26.302 1.00 88.81 267 ILE A CA 1
ATOM 2140 C C . ILE A 1 267 ? -21.127 0.715 25.539 1.00 88.81 267 ILE A C 1
ATOM 2142 O O . ILE A 1 267 ? -21.231 -0.206 24.729 1.00 88.81 267 ILE A O 1
ATOM 2146 N N . LYS A 1 268 ? -22.118 1.574 25.770 1.00 86.88 268 LYS A N 1
ATOM 2147 C CA . LYS A 1 268 ? -23.363 1.576 25.004 1.00 86.88 268 LYS A CA 1
ATOM 2148 C C . LYS A 1 268 ? -23.284 2.653 23.923 1.00 86.88 268 LYS A C 1
ATOM 2150 O O . LYS A 1 268 ? -22.988 3.806 24.222 1.00 86.88 268 LYS A O 1
ATOM 2155 N N . ALA A 1 269 ? -23.549 2.288 22.670 1.00 83.12 269 ALA A N 1
ATOM 2156 C CA . ALA A 1 269 ? -23.697 3.282 21.608 1.00 83.12 269 ALA A CA 1
ATOM 2157 C C . ALA A 1 269 ? -24.887 4.208 21.918 1.00 83.12 269 ALA A C 1
ATOM 2159 O O . ALA A 1 269 ? -25.918 3.751 22.420 1.00 83.12 269 ALA A O 1
ATOM 2160 N N . GLY A 1 270 ? -24.736 5.501 21.620 1.00 73.69 270 GLY A N 1
ATOM 2161 C CA . GLY A 1 270 ? -25.711 6.541 21.974 1.00 73.69 270 GLY A CA 1
ATOM 2162 C C . GLY A 1 270 ? -25.244 7.556 23.025 1.00 73.69 270 GLY A C 1
ATOM 2163 O O . GLY A 1 270 ? -25.973 8.506 23.302 1.00 73.69 270 GLY A O 1
ATOM 2164 N N . GLU A 1 271 ? -24.043 7.398 23.580 1.00 72.50 271 GLU A N 1
ATOM 2165 C CA . GLU A 1 271 ? -23.422 8.354 24.507 1.00 72.50 271 GLU A CA 1
ATOM 2166 C C . GLU A 1 271 ? -22.233 9.072 23.847 1.00 72.50 271 GLU A C 1
ATOM 2168 O O . GLU A 1 271 ? -21.634 8.565 22.898 1.00 72.50 271 GLU A O 1
ATOM 2173 N N . VAL A 1 272 ? -21.875 10.260 24.340 1.00 73.31 272 VAL A N 1
ATOM 2174 C CA . VAL A 1 272 ? -20.610 10.904 23.953 1.00 73.31 272 VAL A CA 1
ATOM 2175 C C . VAL A 1 272 ? -19.508 10.316 24.821 1.00 73.31 272 VAL A C 1
ATOM 2177 O O . VAL A 1 272 ? -19.567 10.413 26.047 1.00 73.31 272 VAL A O 1
ATOM 2180 N N . PHE A 1 273 ? -18.501 9.711 24.195 1.00 75.19 273 PHE A N 1
ATOM 2181 C CA . PHE A 1 273 ? -17.368 9.130 24.899 1.00 75.19 273 PHE A CA 1
ATOM 2182 C C . PHE A 1 273 ? -16.117 9.953 24.633 1.00 75.19 273 PHE A C 1
ATOM 2184 O O . PHE A 1 273 ? -15.617 10.033 23.510 1.00 75.19 273 PHE A O 1
ATOM 2191 N N . ARG A 1 274 ? -15.582 10.570 25.687 1.00 71.69 274 ARG A N 1
ATOM 2192 C CA . ARG A 1 274 ? -14.327 11.304 25.573 1.00 71.69 274 ARG A CA 1
ATOM 2193 C C . ARG A 1 274 ? -13.164 10.328 25.695 1.00 71.69 274 ARG A C 1
ATOM 2195 O O . ARG A 1 274 ? -12.873 9.820 26.777 1.00 71.69 274 ARG A O 1
ATOM 2202 N N . HIS A 1 275 ? -12.487 10.087 24.580 1.00 68.88 275 HIS A N 1
ATOM 2203 C CA . HIS A 1 275 ? -11.269 9.295 24.558 1.00 68.88 275 HIS A CA 1
ATOM 2204 C C . HIS A 1 275 ? -10.068 10.209 24.796 1.00 68.88 275 HIS A C 1
ATOM 2206 O O . HIS A 1 275 ? -9.558 10.837 23.880 1.00 68.88 275 HIS A O 1
ATOM 2212 N N . THR A 1 276 ? -9.647 10.335 26.054 1.00 63.53 276 THR A N 1
ATOM 2213 C CA . THR A 1 276 ? -8.528 11.215 26.448 1.00 63.53 276 THR A CA 1
ATOM 2214 C C . THR A 1 276 ? -7.201 10.480 26.601 1.00 63.53 276 THR A C 1
ATOM 2216 O O . THR A 1 276 ? -6.247 11.051 27.124 1.00 63.53 276 THR A O 1
ATOM 2219 N N . LYS A 1 277 ? -7.148 9.190 26.259 1.00 64.56 277 LYS A N 1
ATOM 2220 C CA . LYS A 1 277 ? -5.966 8.361 26.497 1.00 64.56 277 LYS A CA 1
ATOM 2221 C C . LYS A 1 277 ? -5.192 8.157 25.205 1.00 64.56 277 LYS A C 1
ATOM 2223 O O . LYS A 1 277 ? -5.796 7.930 24.166 1.00 64.56 277 LYS A O 1
ATOM 2228 N N . GLU A 1 278 ? -3.869 8.112 25.303 1.00 82.81 278 GLU A N 1
ATOM 2229 C CA . GLU A 1 278 ? -2.938 7.799 24.205 1.00 82.81 278 GLU A CA 1
ATOM 2230 C C . GLU A 1 278 ? -2.959 6.307 23.797 1.00 82.81 278 GLU A C 1
ATOM 2232 O O . GLU A 1 278 ? -1.948 5.738 23.400 1.00 82.81 278 GLU A O 1
ATOM 2237 N N . TYR A 1 279 ? -4.110 5.643 23.918 1.00 91.25 279 TYR A N 1
ATOM 2238 C CA . TYR A 1 279 ? -4.293 4.223 23.622 1.00 91.25 279 TYR A CA 1
ATOM 2239 C C . TYR A 1 279 ? -5.212 4.038 22.425 1.00 91.25 279 TYR A C 1
ATOM 2241 O O . TYR A 1 279 ? -6.135 4.826 22.227 1.00 91.25 279 TYR A O 1
ATOM 2249 N N . VAL A 1 280 ? -5.030 2.953 21.679 1.00 93.38 280 VAL A N 1
ATOM 2250 C CA . VAL A 1 280 ? -6.060 2.493 20.744 1.00 93.38 280 VAL A CA 1
ATOM 2251 C C . VAL A 1 280 ? -7.248 1.987 21.554 1.00 93.38 280 VAL A C 1
ATOM 2253 O O . VAL A 1 280 ? -7.081 1.255 22.531 1.00 93.38 280 VAL A O 1
ATOM 2256 N N . LEU A 1 281 ? -8.457 2.384 21.170 1.00 92.88 281 LEU A N 1
ATOM 2257 C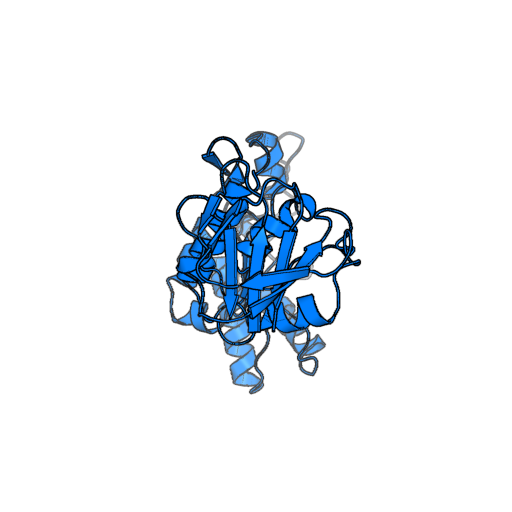 CA . LEU A 1 281 ? -9.693 1.862 21.739 1.00 92.88 281 LEU A CA 1
ATOM 2258 C C . LEU A 1 281 ? -10.292 0.849 20.764 1.00 92.88 281 LEU A C 1
ATOM 2260 O O . LEU A 1 281 ? -10.665 1.194 19.646 1.00 92.88 281 LEU A O 1
ATOM 2264 N N . TRP A 1 282 ? -10.400 -0.399 21.204 1.00 95.12 282 TRP A N 1
ATOM 2265 C CA . TRP A 1 282 ? -11.042 -1.467 20.450 1.00 95.12 282 TRP A CA 1
ATOM 2266 C C . TRP A 1 282 ? -12.422 -1.763 21.028 1.00 95.12 282 TRP A C 1
ATO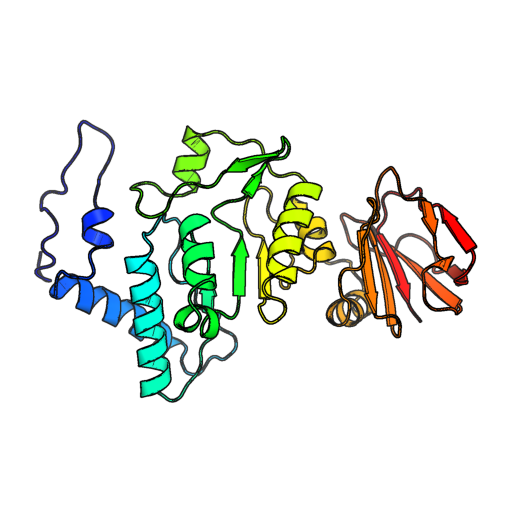M 2268 O O . TRP A 1 282 ? -12.548 -2.156 22.191 1.00 95.12 282 TRP A O 1
ATOM 2278 N N . LEU A 1 283 ? -13.451 -1.568 20.205 1.00 93.69 283 LEU A N 1
ATOM 2279 C CA . LEU A 1 283 ? -14.840 -1.899 20.497 1.00 93.69 283 LEU A CA 1
ATOM 2280 C C . LEU A 1 283 ? -15.223 -3.150 19.716 1.00 93.69 283 LEU A C 1
ATOM 2282 O O . LEU A 1 283 ? -15.044 -3.192 18.502 1.00 93.69 283 LEU A O 1
ATOM 2286 N N . TYR A 1 284 ? -15.784 -4.148 20.388 1.00 94.81 284 TYR A N 1
ATOM 2287 C CA . TYR A 1 284 ? -16.208 -5.394 19.754 1.00 94.81 284 TYR A CA 1
ATOM 2288 C C . TYR A 1 284 ? -17.441 -5.986 20.435 1.00 94.81 284 TYR A C 1
ATOM 2290 O O . TYR A 1 284 ? -17.720 -5.708 21.605 1.00 94.81 284 TYR A O 1
ATOM 2298 N N . ARG A 1 285 ? -18.193 -6.790 19.684 1.00 88.19 285 ARG A N 1
ATOM 2299 C CA . ARG A 1 285 ? -19.331 -7.565 20.197 1.00 88.19 285 ARG A CA 1
ATOM 2300 C C . ARG A 1 285 ? -18.871 -8.893 20.817 1.00 88.19 285 ARG A C 1
ATOM 2302 O O . ARG A 1 285 ? -17.897 -9.495 20.304 1.00 88.19 285 ARG A O 1
#

Secondary structure (DSSP, 8-state):
--S-----SS--EETTTEE--HHHHH--SSHHHHHHHHHHHHHHHHTTTT-TT-EEES-SS----HHHHHHHHHHHHHHHHHHT---EEEE-S-HHHHHHHHTSHHHHTT--EEEE-S-EE-TTS-EE-PPTT-SS-HHHHHHHH-PPPPPHHHHHHHHHHHHHH-TTSEEEE-STTTTTTHHHHHHTT-SB----TTS-HHHHHHHTT-EE---TT-EEEEETTTEEEEE--TT-EEEGGGSPSSEEEEEEEETTT-PEEEEEEEEETTSEEE--SSEEEEEE-

Radius of gyration: 22.85 Å; chains: 1; bounding box: 62×43×62 Å

pLDDT: mean 91.6, std 9.64, range [53.88, 98.75]

Sequence (285 aa):
NVNETGFPEPTPYAGNKRVFMAEHFYDVDHPQRRELHRNYIRKCLDNFADKGSVIHFISEEFTGPYHFVAFWLDEIIAWEKENNNQVLVALSCTKDVQDSILDNPRYAEVIDAIDIKYWYMDGNGKSFAPDGGLNLSPRQFERIMKPAPASWESVYDMVSEYRSAYPDKAVVYSASRYPELAWGAFMAGASICNLPAGLPEKFLQDATKMSPIGQNGIYMMSNPDLGYILYPSEKAEIDLRSLKSGEYKAQYLDVKTGEPVGKVFRIKAGEVFRHTKEYVLWLYR